Protein AF-A0A7S0IT07-F1 (afdb_monomer_lite)

Organism: NCBI:txid127549

Sequence (280 aa):
DTAYGSSVALMGNTLVVGSMYEASCLQGISSTAPASRGCDQAGAAYVYVCLSGGDWTLTQYIKAENADTHASFGNAIAASGDTHGGLVAISAINEASCYTSSVALSNNDCHEAGATYMYELASPPPSRPPQPPSPPPSPSPPQPGPPPPPYPPGGTVSPTVAQPGKRTDISLRLGAATRGAAWAVFLPLGEPGCLGSAAHVSLSGGRLQPMGPTHVSVSVTLVEALTYKVCVSRDLQRPMLDAQFALVPGALLVVAPALAPATPPASPASGRAADWWIYA

Radius of gyration: 28.41 Å; chains: 1; bounding box: 56×56×79 Å

Structure (mmCIF, N/CA/C/O backbone):
data_AF-A0A7S0IT07-F1
#
_entry.id   AF-A0A7S0IT07-F1
#
loop_
_atom_site.group_PDB
_atom_site.id
_atom_site.type_symbol
_atom_site.label_atom_id
_atom_site.label_alt_id
_atom_site.label_comp_id
_atom_site.label_asym_id
_atom_site.label_entity_id
_atom_site.label_seq_id
_atom_site.pdbx_PDB_ins_code
_atom_site.Cartn_x
_atom_site.Cartn_y
_atom_site.Cartn_z
_atom_site.occupancy
_atom_site.B_iso_or_equiv
_atom_site.auth_seq_id
_atom_site.auth_comp_id
_atom_site.auth_asym_id
_atom_site.auth_atom_id
_atom_site.pdbx_PDB_model_num
ATOM 1 N N . ASP A 1 1 ? 16.457 2.101 -30.417 1.00 72.62 1 ASP A N 1
ATOM 2 C CA . ASP A 1 1 ? 15.003 2.018 -30.195 1.00 72.62 1 ASP A CA 1
ATOM 3 C C . ASP A 1 1 ? 14.790 1.562 -28.755 1.00 72.62 1 ASP A C 1
ATOM 5 O O . ASP A 1 1 ? 15.579 0.738 -28.307 1.00 72.62 1 ASP A O 1
ATOM 9 N N . THR A 1 2 ? 13.843 2.135 -28.008 1.00 82.88 2 THR A N 1
ATOM 10 C CA . THR A 1 2 ? 13.609 1.806 -26.583 1.00 82.88 2 THR A CA 1
ATOM 11 C C . THR A 1 2 ? 12.558 0.711 -26.385 1.00 82.88 2 THR A C 1
ATOM 13 O O . THR A 1 2 ? 12.290 0.326 -25.243 1.00 82.88 2 THR A O 1
ATOM 16 N N . ALA A 1 3 ? 11.966 0.215 -27.481 1.00 89.88 3 ALA A N 1
ATOM 17 C CA . ALA A 1 3 ? 10.852 -0.734 -27.461 1.00 89.88 3 ALA A CA 1
ATOM 18 C C . ALA A 1 3 ? 9.658 -0.225 -26.634 1.00 89.88 3 ALA A C 1
ATOM 20 O O . ALA A 1 3 ? 9.011 -0.983 -25.917 1.00 89.88 3 ALA A O 1
ATOM 21 N N . TYR A 1 4 ? 9.380 1.077 -26.708 1.00 92.25 4 TYR A N 1
ATOM 22 C CA . TYR A 1 4 ? 8.202 1.661 -26.077 1.00 92.25 4 TYR A CA 1
ATOM 23 C C . TYR A 1 4 ? 6.926 1.041 -26.665 1.00 92.25 4 TYR A C 1
ATOM 25 O O . TYR A 1 4 ? 6.771 0.980 -27.885 1.00 92.25 4 TYR A O 1
ATOM 33 N N . GLY A 1 5 ? 6.016 0.585 -25.806 1.00 93.06 5 GLY A N 1
ATOM 34 C CA . GLY A 1 5 ? 4.835 -0.172 -26.225 1.00 93.06 5 GLY A CA 1
ATOM 35 C C . GLY A 1 5 ? 5.065 -1.678 -26.326 1.00 93.06 5 GLY A C 1
ATOM 36 O O . GLY A 1 5 ? 4.188 -2.378 -26.824 1.00 93.06 5 GLY A O 1
ATOM 37 N N . SER A 1 6 ? 6.204 -2.196 -25.843 1.00 92.69 6 SER A N 1
ATOM 38 C CA . SER A 1 6 ? 6.474 -3.642 -25.792 1.00 92.69 6 SER A CA 1
ATOM 39 C C . SER A 1 6 ? 5.453 -4.407 -24.949 1.00 92.69 6 SER A C 1
ATOM 41 O O . SER A 1 6 ? 5.194 -5.581 -25.198 1.00 92.69 6 SER A O 1
ATOM 43 N N . SER A 1 7 ? 4.868 -3.737 -23.959 1.00 96.19 7 SER A N 1
ATOM 44 C CA . SER A 1 7 ? 3.789 -4.245 -23.122 1.00 96.19 7 SER A CA 1
ATOM 45 C C . SER A 1 7 ? 2.826 -3.111 -22.778 1.00 96.19 7 SER A C 1
ATOM 47 O O . SER A 1 7 ? 3.222 -1.945 -22.689 1.00 96.19 7 SER A O 1
ATOM 49 N N . VAL A 1 8 ? 1.547 -3.445 -22.614 1.00 96.44 8 VAL A N 1
ATOM 50 C CA . VAL A 1 8 ? 0.499 -2.488 -22.250 1.00 96.44 8 VAL A CA 1
ATOM 51 C C . VAL A 1 8 ? -0.485 -3.124 -21.277 1.00 96.44 8 VAL A C 1
ATOM 53 O O . VAL A 1 8 ? -0.851 -4.288 -21.432 1.00 96.44 8 VAL A O 1
ATOM 56 N N . ALA A 1 9 ? -0.946 -2.347 -20.302 1.00 95.06 9 ALA A N 1
ATOM 57 C CA . ALA A 1 9 ? -2.048 -2.720 -19.425 1.00 95.06 9 ALA A CA 1
ATOM 58 C C . ALA A 1 9 ? -2.976 -1.524 -19.207 1.00 95.06 9 ALA A C 1
ATOM 60 O O . ALA A 1 9 ? -2.519 -0.391 -19.055 1.00 95.06 9 ALA A O 1
ATOM 61 N N . LEU A 1 10 ? -4.282 -1.782 -19.188 1.00 91.81 10 LEU A N 1
ATOM 62 C CA . LEU A 1 10 ? -5.314 -0.769 -18.996 1.00 91.81 10 LEU A CA 1
ATOM 63 C C . LEU A 1 10 ? -6.127 -1.104 -17.746 1.00 91.81 10 LEU A C 1
ATOM 65 O O . LEU A 1 10 ? -6.591 -2.232 -17.591 1.00 91.81 10 LEU A O 1
ATOM 69 N N . MET A 1 11 ? -6.327 -0.111 -16.886 1.00 88.38 11 MET A N 1
ATOM 70 C CA . MET A 1 11 ? -7.123 -0.223 -15.669 1.00 88.38 11 MET A CA 1
ATOM 71 C C . MET A 1 11 ? -7.918 1.065 -15.460 1.00 88.38 11 MET A C 1
ATOM 73 O O . MET A 1 11 ? -7.348 2.128 -15.214 1.00 88.38 11 MET A O 1
ATOM 77 N N . GLY A 1 12 ? -9.244 0.989 -15.597 1.00 87.44 12 GLY A N 1
ATOM 78 C CA . GLY A 1 12 ? -10.104 2.173 -15.574 1.00 87.44 12 GLY A CA 1
ATOM 79 C C . GLY A 1 12 ? -9.693 3.187 -16.649 1.00 87.44 12 GLY A C 1
ATOM 80 O O . GLY A 1 12 ? -9.722 2.887 -17.840 1.00 87.44 12 GLY A O 1
ATOM 81 N N . ASN A 1 13 ? -9.293 4.384 -16.220 1.00 88.94 13 ASN A N 1
ATOM 82 C CA . ASN A 1 13 ? -8.764 5.454 -17.071 1.00 88.94 13 ASN A CA 1
ATOM 83 C C . ASN A 1 13 ? -7.228 5.547 -17.045 1.00 88.94 13 ASN A C 1
ATOM 85 O O . ASN A 1 13 ? -6.681 6.562 -17.468 1.00 88.94 13 ASN A O 1
ATOM 89 N N . THR A 1 14 ? -6.534 4.528 -16.538 1.00 90.56 14 THR A N 1
ATOM 90 C CA . THR A 1 14 ? -5.073 4.488 -16.434 1.00 90.56 14 THR A CA 1
ATOM 91 C C . THR A 1 14 ? -4.495 3.479 -17.421 1.00 90.56 14 THR A C 1
ATOM 93 O O . THR A 1 14 ? -4.881 2.312 -17.419 1.00 90.56 14 THR A O 1
ATOM 96 N N . LEU A 1 15 ? -3.557 3.922 -18.254 1.00 92.44 15 LEU A N 1
ATOM 97 C CA . LEU A 1 15 ? -2.804 3.112 -19.208 1.00 92.44 15 LEU A CA 1
ATOM 98 C C . LEU A 1 15 ? -1.350 3.045 -18.750 1.00 92.44 15 LEU A C 1
ATOM 100 O O . LEU A 1 15 ? -0.710 4.078 -18.580 1.00 92.44 15 LEU A O 1
ATOM 104 N N . VAL A 1 16 ? -0.817 1.839 -18.601 1.00 94.94 16 VAL A N 1
ATOM 105 C CA . VAL A 1 16 ? 0.597 1.609 -18.299 1.00 94.94 16 VAL A CA 1
ATOM 106 C C . VAL A 1 16 ? 1.264 1.010 -19.531 1.00 94.94 16 VAL A C 1
ATOM 108 O O . VAL A 1 16 ? 0.773 0.027 -20.084 1.00 94.94 16 VAL A O 1
ATOM 111 N N . VAL A 1 17 ? 2.369 1.609 -19.966 1.00 96.88 17 VAL A N 1
ATOM 112 C CA . VAL A 1 17 ? 3.107 1.235 -21.176 1.00 96.88 17 VAL A CA 1
ATOM 113 C C . VAL A 1 17 ? 4.547 0.896 -20.816 1.00 96.88 17 VAL A C 1
ATOM 115 O O . VAL A 1 17 ? 5.248 1.722 -20.237 1.00 96.88 17 VAL A O 1
ATOM 118 N N . GLY A 1 18 ? 5.001 -0.304 -21.164 1.00 95.94 18 GLY A N 1
ATOM 119 C CA . GLY A 1 18 ? 6.375 -0.747 -20.945 1.00 95.94 18 GLY A CA 1
ATOM 120 C C . GLY A 1 18 ? 7.324 -0.301 -22.054 1.00 95.94 18 GLY A C 1
ATOM 121 O O . GLY A 1 18 ? 6.933 -0.152 -23.212 1.00 95.94 18 GLY A O 1
ATOM 122 N N . SER A 1 19 ? 8.588 -0.096 -21.692 1.00 95.31 19 SER A N 1
ATOM 123 C CA . SER A 1 19 ? 9.692 0.195 -22.609 1.00 95.31 19 SER A CA 1
ATOM 124 C C . SER A 1 19 ? 10.935 -0.551 -22.136 1.00 95.31 19 SER A C 1
ATOM 126 O O . SER A 1 19 ? 11.807 0.017 -21.482 1.00 95.31 19 SER A O 1
ATOM 128 N N . MET A 1 20 ? 11.018 -1.843 -22.448 1.00 92.94 20 MET A N 1
ATOM 129 C CA . MET A 1 20 ? 12.038 -2.728 -21.866 1.00 92.94 20 MET A CA 1
ATOM 130 C C . MET A 1 20 ? 13.489 -2.404 -22.267 1.00 92.94 20 MET A C 1
ATOM 132 O O . MET A 1 20 ? 14.412 -2.851 -21.599 1.00 92.94 20 MET A O 1
ATOM 136 N N . TYR A 1 21 ? 13.717 -1.596 -23.310 1.00 93.00 21 TYR A N 1
ATOM 137 C CA . TYR A 1 21 ? 15.059 -1.153 -23.720 1.00 93.00 21 TYR A CA 1
ATOM 138 C C . TYR A 1 21 ? 15.356 0.314 -23.382 1.00 93.00 21 TYR A C 1
ATOM 140 O O . TYR A 1 21 ? 16.256 0.924 -23.961 1.00 93.00 21 TYR A O 1
ATOM 148 N N . GLU A 1 22 ? 14.596 0.907 -22.463 1.00 92.94 22 GLU A N 1
ATOM 149 C CA . GLU A 1 22 ? 14.896 2.239 -21.937 1.00 92.94 22 GLU A CA 1
ATOM 150 C C . GLU A 1 22 ? 16.233 2.221 -21.160 1.00 92.94 22 GLU A C 1
ATOM 152 O O . GLU A 1 22 ? 16.525 1.265 -20.441 1.00 92.94 22 GLU A O 1
ATOM 157 N N . ALA A 1 23 ? 17.068 3.251 -21.346 1.00 91.19 23 ALA A N 1
ATOM 158 C CA . ALA A 1 23 ? 18.489 3.247 -20.978 1.00 91.19 23 ALA A CA 1
ATOM 159 C C . ALA A 1 23 ? 18.861 4.209 -19.830 1.00 91.19 23 ALA A C 1
ATOM 161 O O . ALA A 1 23 ? 20.047 4.423 -19.548 1.00 91.19 23 ALA A O 1
ATOM 162 N N . SER A 1 24 ? 17.878 4.848 -19.194 1.00 88.69 24 SER A N 1
ATOM 163 C CA . SER A 1 24 ? 18.119 5.723 -18.050 1.00 88.69 24 SER A CA 1
ATOM 164 C C . SER A 1 24 ? 18.537 4.936 -16.809 1.00 88.69 24 SER A C 1
ATOM 166 O O . SER A 1 24 ? 18.039 3.845 -16.548 1.00 88.69 24 SER A O 1
ATOM 168 N N . CYS A 1 25 ? 19.410 5.529 -16.000 1.00 83.94 25 CYS A N 1
ATOM 169 C CA . CYS A 1 25 ? 19.790 5.003 -14.687 1.00 83.94 25 CYS A CA 1
ATOM 170 C C . CYS A 1 25 ? 18.929 5.551 -13.540 1.00 83.94 25 CYS A C 1
ATOM 172 O O . CYS A 1 25 ? 19.297 5.393 -12.379 1.00 83.94 25 CYS A O 1
ATOM 174 N N . LEU A 1 26 ? 17.838 6.274 -13.830 1.00 84.62 26 LEU A N 1
ATOM 175 C CA . LEU A 1 26 ? 16.937 6.694 -12.760 1.00 84.62 26 LEU A CA 1
ATOM 176 C C . LEU A 1 26 ? 16.349 5.477 -12.042 1.00 84.62 26 LEU A C 1
ATOM 178 O O . LEU A 1 26 ? 16.109 4.440 -12.654 1.00 84.62 26 LEU A O 1
ATOM 182 N N . GLN A 1 27 ? 16.094 5.653 -10.752 1.00 85.75 27 GLN A N 1
ATOM 183 C CA . GLN A 1 27 ? 15.461 4.677 -9.875 1.00 85.75 27 GLN A CA 1
ATOM 184 C C . GLN A 1 27 ? 14.158 5.267 -9.329 1.00 85.75 27 GLN A C 1
ATOM 186 O O . GLN A 1 27 ? 14.056 6.482 -9.134 1.00 85.75 27 GLN A O 1
ATOM 191 N N . GLY A 1 28 ? 13.172 4.409 -9.073 1.00 84.12 28 GLY A N 1
ATOM 192 C CA . GLY A 1 28 ? 11.891 4.808 -8.491 1.00 84.12 28 GLY A CA 1
ATOM 193 C C . GLY A 1 28 ? 10.950 5.525 -9.466 1.00 84.12 28 GLY A C 1
ATOM 194 O O . GLY A 1 28 ? 10.954 5.274 -10.671 1.00 84.12 28 GLY A O 1
ATOM 195 N N . ILE A 1 29 ? 10.086 6.391 -8.933 1.00 88.12 29 ILE A N 1
ATOM 196 C CA . ILE A 1 29 ? 8.984 7.020 -9.677 1.00 88.12 29 ILE A CA 1
ATOM 197 C C . ILE A 1 29 ? 9.256 8.516 -9.865 1.00 88.12 29 ILE A C 1
ATOM 199 O O . ILE A 1 29 ? 9.573 9.225 -8.909 1.00 88.12 29 ILE A O 1
ATOM 203 N N . SER A 1 30 ? 9.071 9.023 -11.084 1.00 87.25 30 SER A N 1
ATOM 204 C CA . SER A 1 30 ? 9.127 10.454 -11.409 1.00 87.25 30 SER A CA 1
ATOM 205 C C . SER A 1 30 ? 7.915 10.891 -12.235 1.00 87.25 30 SER A C 1
ATOM 207 O O . SER A 1 30 ? 7.227 10.077 -12.838 1.00 87.25 30 SER A O 1
ATOM 209 N N . SER A 1 31 ? 7.636 12.195 -12.295 1.00 83.62 31 SER A N 1
ATOM 210 C CA . SER A 1 31 ? 6.564 12.759 -13.138 1.00 83.62 31 SER A CA 1
ATOM 211 C C . SER A 1 31 ? 7.013 13.083 -14.568 1.00 83.62 31 SER A C 1
ATOM 213 O O . SER A 1 31 ? 6.218 13.535 -15.389 1.00 83.62 31 SER A O 1
ATOM 215 N N . THR A 1 32 ? 8.292 12.873 -14.881 1.00 80.31 32 THR A N 1
ATOM 216 C CA . THR A 1 32 ? 8.878 13.137 -16.197 1.00 80.31 32 THR A CA 1
ATOM 217 C C . THR A 1 32 ? 9.880 12.053 -16.561 1.00 80.31 32 THR A C 1
ATOM 219 O O . THR A 1 32 ? 10.654 11.592 -15.719 1.00 80.31 32 THR A O 1
ATOM 222 N N . ALA A 1 33 ? 9.888 11.665 -17.835 1.00 75.00 33 ALA A N 1
ATOM 223 C CA . ALA A 1 33 ? 10.921 10.790 -18.365 1.00 75.00 33 ALA A CA 1
ATOM 224 C C . ALA A 1 33 ? 12.211 11.605 -18.601 1.00 75.00 33 ALA A C 1
ATOM 226 O O . ALA A 1 33 ? 12.171 12.623 -19.300 1.00 75.00 33 ALA A O 1
ATOM 227 N N . PRO A 1 34 ? 13.350 11.205 -18.018 1.00 76.56 34 PRO A N 1
ATOM 228 C CA . PRO A 1 34 ? 14.623 11.907 -18.163 1.00 76.56 34 PRO A CA 1
ATOM 229 C C . PRO A 1 34 ? 15.272 11.648 -19.530 1.00 76.56 34 PRO A C 1
ATOM 231 O O . PRO A 1 34 ? 14.971 10.675 -20.216 1.00 76.56 34 PRO A O 1
ATOM 234 N N . ALA A 1 35 ? 16.250 12.482 -19.889 1.00 70.50 35 ALA A N 1
ATOM 235 C CA . ALA A 1 35 ? 17.107 12.263 -21.059 1.00 70.50 35 ALA A CA 1
ATOM 236 C C . ALA A 1 35 ? 18.405 11.489 -20.741 1.00 70.50 35 ALA A C 1
ATOM 238 O O . ALA A 1 35 ? 19.224 11.279 -21.638 1.00 70.50 35 ALA A O 1
ATOM 239 N N . SER A 1 36 ? 18.636 11.115 -19.475 1.00 73.94 36 SER A N 1
ATOM 240 C CA . SER A 1 36 ? 19.868 10.439 -19.063 1.00 73.94 36 SER A CA 1
ATOM 241 C C . SER A 1 36 ? 19.971 9.055 -19.701 1.00 73.94 36 SER A C 1
ATOM 243 O O . SER A 1 36 ? 18.991 8.320 -19.777 1.00 73.94 36 SER A O 1
ATOM 245 N N . ARG A 1 37 ? 21.175 8.702 -20.156 1.00 77.06 37 ARG A N 1
ATOM 246 C CA . ARG A 1 37 ? 21.511 7.385 -20.703 1.00 77.06 37 ARG A CA 1
ATOM 247 C C . ARG A 1 37 ? 22.772 6.879 -20.022 1.00 77.06 37 ARG A C 1
ATOM 249 O O . ARG A 1 37 ? 23.695 7.663 -19.814 1.00 77.06 37 ARG A O 1
ATOM 256 N N . GLY A 1 38 ? 22.790 5.603 -19.666 1.00 82.00 38 GLY A N 1
ATOM 257 C CA . GLY A 1 38 ? 23.940 4.984 -19.001 1.00 82.00 38 GLY A CA 1
ATOM 258 C C . GLY A 1 38 ? 23.680 3.590 -18.440 1.00 82.00 38 GLY A C 1
ATOM 259 O O . GLY A 1 38 ? 24.630 2.924 -18.048 1.00 82.00 38 GLY A O 1
ATOM 260 N N . CYS A 1 39 ? 22.421 3.148 -18.421 1.00 85.12 39 CYS A N 1
ATOM 261 C CA . CYS A 1 39 ? 22.015 1.837 -17.943 1.00 85.12 39 CYS A CA 1
ATOM 262 C C . CYS A 1 39 ? 21.271 1.123 -19.070 1.00 85.12 39 CYS A C 1
ATOM 264 O O . CYS A 1 39 ? 20.042 1.082 -19.090 1.00 85.12 39 CYS A O 1
ATOM 266 N N . ASP A 1 40 ? 22.028 0.645 -20.060 1.00 87.44 40 ASP A N 1
ATOM 267 C CA . ASP A 1 40 ? 21.488 0.028 -21.273 1.00 87.44 40 ASP A CA 1
ATOM 268 C C . ASP A 1 40 ? 20.483 -1.067 -20.932 1.00 87.44 40 ASP A C 1
ATOM 270 O O . ASP A 1 40 ? 20.765 -1.936 -20.114 1.00 87.44 40 ASP A O 1
ATOM 274 N N . GLN A 1 41 ? 19.301 -1.003 -21.551 1.00 89.19 41 GLN A N 1
ATOM 275 C CA . GLN A 1 41 ? 18.223 -1.977 -21.367 1.00 89.19 41 GLN A CA 1
ATOM 276 C C . GLN A 1 41 ? 17.793 -2.197 -19.904 1.00 89.19 41 GLN A C 1
ATOM 278 O O . GLN A 1 41 ? 17.279 -3.261 -19.563 1.00 89.19 41 GLN A O 1
ATOM 283 N N . ALA A 1 42 ? 17.966 -1.200 -19.032 1.00 88.50 42 ALA A N 1
ATOM 284 C CA . ALA A 1 42 ? 17.393 -1.242 -17.687 1.00 88.50 42 ALA A CA 1
ATOM 285 C C . ALA A 1 42 ? 15.860 -1.302 -17.725 1.00 88.50 42 ALA A C 1
ATOM 287 O O . ALA A 1 42 ? 15.231 -1.929 -16.875 1.00 88.50 42 ALA A O 1
ATOM 288 N N . GLY A 1 43 ? 15.263 -0.695 -18.752 1.00 93.00 43 GLY A N 1
ATOM 289 C CA . GLY A 1 43 ? 13.827 -0.689 -18.976 1.00 93.00 43 GLY A CA 1
ATOM 290 C C . GLY A 1 43 ? 13.096 0.357 -18.134 1.00 93.00 43 GLY A C 1
ATOM 291 O O . GLY A 1 43 ? 13.674 0.974 -17.237 1.00 93.00 43 GLY A O 1
ATOM 292 N N . ALA A 1 44 ? 11.837 0.615 -18.473 1.00 94.38 44 ALA A N 1
ATOM 293 C CA . ALA A 1 44 ? 10.966 1.577 -17.799 1.00 94.38 44 ALA A CA 1
ATOM 294 C C . ALA A 1 44 ? 9.488 1.253 -18.059 1.00 94.38 44 ALA A C 1
ATOM 296 O O . ALA A 1 44 ? 9.153 0.526 -18.999 1.00 94.38 44 ALA A O 1
ATOM 297 N N . ALA A 1 45 ? 8.601 1.858 -17.272 1.00 94.88 45 ALA A N 1
ATOM 298 C CA . ALA A 1 45 ? 7.172 1.907 -17.555 1.00 94.88 45 ALA A CA 1
ATOM 299 C C . ALA A 1 45 ? 6.635 3.340 -17.463 1.00 94.88 45 ALA A C 1
ATOM 301 O O . ALA A 1 45 ? 7.142 4.170 -16.713 1.00 94.88 45 ALA A O 1
ATOM 302 N N . TYR A 1 46 ? 5.601 3.632 -18.239 1.00 93.81 46 TYR A N 1
ATOM 303 C CA . TYR A 1 46 ? 5.007 4.956 -18.379 1.00 93.81 46 TYR A CA 1
ATOM 304 C C . TYR A 1 46 ? 3.522 4.864 -18.066 1.00 93.81 46 TYR A C 1
ATOM 306 O O . TYR A 1 46 ? 2.821 4.045 -18.654 1.00 93.81 46 TYR A O 1
ATOM 314 N N . VAL A 1 47 ? 3.042 5.707 -17.162 1.00 92.44 47 VAL A N 1
ATOM 315 C CA . VAL A 1 47 ? 1.647 5.736 -16.724 1.00 92.44 47 VAL A CA 1
ATOM 316 C C . VAL A 1 47 ? 0.969 6.960 -17.309 1.00 92.44 47 VAL A C 1
ATOM 318 O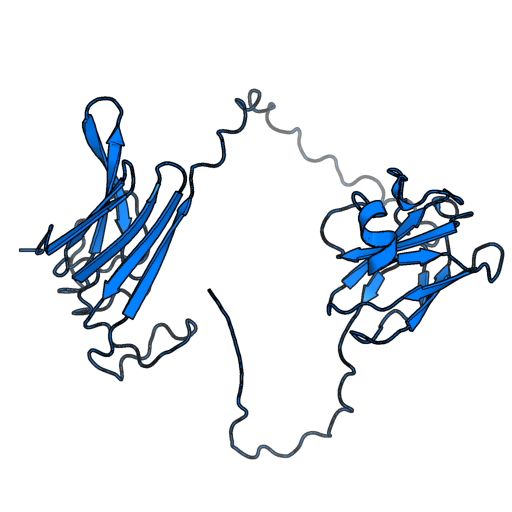 O . VAL A 1 47 ? 1.390 8.092 -17.071 1.00 92.44 47 VAL A O 1
ATOM 321 N N . TYR A 1 48 ? -0.106 6.728 -18.048 1.00 90.88 48 TYR A N 1
ATOM 322 C CA . TYR A 1 48 ? -0.960 7.756 -18.611 1.00 90.88 48 TYR A CA 1
ATOM 323 C C . TYR A 1 48 ? -2.338 7.695 -17.978 1.00 90.88 48 TYR A C 1
ATOM 325 O O . TYR A 1 48 ? -2.873 6.613 -17.751 1.00 90.88 48 TYR A O 1
ATOM 333 N N . VAL A 1 49 ? -2.940 8.859 -17.758 1.00 90.19 49 VAL A N 1
ATOM 334 C CA . VAL A 1 49 ? -4.331 8.971 -17.314 1.00 90.19 49 VAL A CA 1
ATOM 335 C C . VAL A 1 49 ? -5.153 9.650 -18.400 1.00 90.19 49 VAL A C 1
ATOM 337 O O . VAL A 1 49 ? -4.763 10.701 -18.916 1.00 90.19 49 VAL A O 1
ATOM 340 N N . CYS A 1 50 ? -6.285 9.038 -18.740 1.00 86.88 50 CYS A N 1
ATOM 341 C CA . CYS A 1 50 ? -7.276 9.594 -19.647 1.00 86.88 50 CYS A CA 1
ATOM 342 C C . CYS A 1 50 ? -8.171 10.583 -18.897 1.00 86.88 50 CYS A C 1
ATOM 344 O O . CYS A 1 50 ? -8.795 10.247 -17.882 1.00 86.88 50 CYS A O 1
ATOM 346 N N . LEU A 1 51 ? -8.223 11.810 -19.405 1.00 83.50 51 LEU A N 1
ATOM 347 C CA . LEU A 1 51 ? -9.093 12.872 -18.914 1.00 83.50 51 LEU A CA 1
ATOM 348 C C . LEU A 1 51 ? -10.464 12.800 -19.599 1.00 83.50 51 LEU A C 1
ATOM 350 O O . LEU A 1 51 ? -10.629 12.160 -20.634 1.00 83.50 51 LEU A O 1
ATOM 354 N N . SER A 1 52 ? -11.463 13.501 -19.058 1.00 76.94 52 SER A N 1
ATOM 355 C CA . SER A 1 52 ? -12.842 13.499 -19.580 1.00 76.94 52 SER A CA 1
ATOM 356 C C . SER A 1 52 ? -12.984 13.975 -21.037 1.00 76.94 52 SER A C 1
ATOM 358 O O . SER A 1 52 ? -14.019 13.729 -21.650 1.00 76.94 52 SER A O 1
ATOM 360 N N . GLY A 1 53 ? -11.957 14.621 -21.600 1.00 78.19 53 GLY A N 1
ATOM 361 C CA . GLY A 1 53 ? -11.873 15.005 -23.015 1.00 78.19 53 GLY A CA 1
ATOM 362 C C . GLY A 1 53 ? -11.296 13.934 -23.952 1.00 78.19 53 GLY A C 1
ATOM 363 O O . GLY A 1 53 ? -11.236 14.171 -25.153 1.00 78.19 53 GLY A O 1
ATOM 364 N N . GLY A 1 54 ? -10.874 12.774 -23.434 1.00 83.44 54 GLY A N 1
ATOM 365 C CA . GLY A 1 54 ? -10.213 11.711 -24.205 1.00 83.44 54 GLY A CA 1
ATOM 366 C C . GLY A 1 54 ? -8.690 11.861 -24.321 1.00 83.44 54 GLY A C 1
ATOM 367 O O . GLY A 1 54 ? -8.026 10.964 -24.840 1.00 83.44 54 GLY A O 1
ATOM 368 N N . ASP A 1 55 ? -8.130 12.958 -23.806 1.00 89.12 55 ASP A N 1
ATOM 369 C CA . ASP A 1 55 ? -6.691 13.209 -23.797 1.00 89.12 55 ASP A CA 1
ATOM 370 C C . ASP A 1 55 ? -5.970 12.320 -22.779 1.00 89.12 55 ASP A C 1
ATOM 372 O O . ASP A 1 55 ? -6.401 12.186 -21.630 1.00 89.12 55 ASP A O 1
ATOM 376 N N . TRP A 1 56 ? -4.832 11.758 -23.188 1.00 89.44 56 TRP A N 1
ATOM 377 C CA . TRP A 1 56 ? -3.953 10.962 -22.334 1.00 89.44 56 TRP A CA 1
ATOM 378 C C . TRP A 1 56 ? -2.752 11.790 -21.889 1.00 89.44 56 TRP A C 1
ATOM 380 O O . TRP A 1 56 ? -1.953 12.234 -22.712 1.00 89.44 56 TRP A O 1
ATOM 390 N N . THR A 1 57 ? -2.600 11.969 -20.579 1.00 88.81 57 THR A N 1
ATOM 391 C CA . THR A 1 57 ? -1.468 12.704 -19.996 1.00 88.81 57 THR A CA 1
ATOM 392 C C . THR A 1 57 ? -0.539 11.748 -19.266 1.00 88.81 57 THR A C 1
ATOM 394 O O . THR A 1 57 ? -1.015 10.966 -18.447 1.00 88.81 57 THR A O 1
ATOM 397 N N . LEU A 1 58 ? 0.771 11.828 -19.529 1.00 89.00 58 LEU A N 1
ATOM 398 C CA . LEU A 1 58 ? 1.782 11.125 -18.733 1.00 89.00 58 LEU A CA 1
ATOM 399 C C . LEU A 1 58 ? 1.746 11.675 -17.304 1.00 89.00 58 LEU A C 1
ATOM 401 O O . LEU A 1 58 ? 1.992 12.861 -17.093 1.00 89.00 58 LEU A O 1
ATOM 405 N N . THR A 1 59 ? 1.451 10.824 -16.333 1.00 88.62 59 THR A N 1
ATOM 406 C CA . THR A 1 59 ? 1.421 11.194 -14.914 1.00 88.62 59 THR A CA 1
ATOM 407 C C . THR A 1 59 ? 2.633 10.666 -14.169 1.00 88.62 59 THR A C 1
ATOM 409 O O . THR A 1 59 ? 3.115 11.331 -13.252 1.00 88.62 59 THR A O 1
ATOM 412 N N . GLN A 1 60 ? 3.134 9.491 -14.557 1.00 91.00 60 GLN A N 1
ATOM 413 C CA . GLN A 1 60 ? 4.278 8.861 -13.909 1.00 91.00 60 GLN A CA 1
ATOM 414 C C . GLN A 1 60 ? 5.172 8.139 -14.915 1.00 91.00 60 GLN A C 1
ATOM 416 O O . GLN A 1 60 ? 4.716 7.561 -15.900 1.00 91.00 60 GLN A O 1
ATOM 421 N N . TYR A 1 61 ? 6.460 8.149 -14.622 1.00 89.75 61 TYR A N 1
ATOM 422 C CA . TYR A 1 61 ? 7.509 7.349 -15.221 1.00 89.75 61 TYR A CA 1
ATOM 423 C C . TYR A 1 61 ? 8.104 6.493 -14.106 1.00 89.75 61 TYR A C 1
ATOM 425 O O . TYR A 1 61 ? 8.476 7.010 -13.053 1.00 89.75 61 TYR A O 1
ATOM 433 N N . ILE A 1 62 ? 8.137 5.185 -14.320 1.00 91.38 62 ILE A N 1
ATOM 434 C CA . ILE A 1 62 ? 8.467 4.194 -13.304 1.00 91.38 62 ILE A CA 1
ATOM 435 C C . ILE A 1 62 ? 9.725 3.445 -13.723 1.00 91.38 62 ILE A C 1
ATOM 437 O O . ILE A 1 62 ? 9.829 2.927 -14.841 1.00 91.38 62 ILE A O 1
ATOM 441 N N . LYS A 1 63 ? 10.649 3.357 -12.773 1.00 89.44 63 LYS A N 1
ATOM 442 C CA . LYS A 1 63 ? 11.866 2.561 -12.809 1.00 89.44 63 LYS A CA 1
ATOM 443 C C . LYS A 1 63 ? 11.892 1.586 -11.642 1.00 89.44 63 LYS A C 1
ATOM 445 O O . LYS A 1 63 ? 11.394 1.898 -10.559 1.00 89.44 63 LYS A O 1
ATOM 450 N N . ALA A 1 64 ? 12.537 0.442 -11.853 1.00 85.00 64 ALA A N 1
ATOM 451 C CA . ALA A 1 64 ? 12.934 -0.422 -10.751 1.00 85.00 64 ALA A CA 1
ATOM 452 C C . ALA A 1 64 ? 13.797 0.369 -9.748 1.00 85.00 64 ALA A C 1
ATOM 454 O O . ALA A 1 64 ? 14.601 1.219 -10.141 1.00 85.00 64 ALA A O 1
ATOM 455 N N . GLU A 1 65 ? 13.632 0.112 -8.451 1.00 81.75 65 GLU A N 1
ATOM 456 C CA . GLU A 1 65 ? 14.452 0.757 -7.413 1.00 81.75 65 GLU A CA 1
ATOM 457 C C . GLU A 1 65 ? 15.921 0.327 -7.496 1.00 81.75 65 GLU A C 1
ATOM 459 O O . GLU A 1 65 ? 16.818 1.108 -7.209 1.00 81.75 65 GLU A O 1
ATOM 464 N N . ASN A 1 66 ? 16.171 -0.884 -7.982 1.00 74.38 66 ASN A N 1
ATOM 465 C CA . ASN A 1 66 ? 17.476 -1.416 -8.351 1.00 74.38 66 ASN A CA 1
ATOM 466 C C . ASN A 1 66 ? 17.621 -1.480 -9.878 1.00 74.38 66 ASN A C 1
ATOM 468 O O . ASN A 1 66 ? 17.848 -2.539 -10.454 1.00 74.38 66 ASN A O 1
ATOM 472 N N . ALA A 1 67 ? 17.418 -0.345 -10.551 1.00 68.50 67 ALA A N 1
ATOM 473 C CA . ALA A 1 67 ? 17.568 -0.253 -12.000 1.00 68.50 67 ALA A CA 1
ATOM 474 C C . ALA A 1 67 ? 18.997 -0.618 -12.442 1.00 68.50 67 ALA A C 1
ATOM 476 O O . ALA A 1 67 ? 19.895 0.223 -12.417 1.00 68.50 67 ALA A O 1
ATOM 477 N N . ASP A 1 68 ? 19.169 -1.862 -12.884 1.00 77.69 68 ASP A N 1
ATOM 478 C CA . ASP A 1 68 ? 20.420 -2.398 -13.407 1.00 77.69 68 ASP A CA 1
ATOM 479 C C . ASP A 1 68 ? 20.404 -2.485 -14.930 1.00 77.69 68 ASP A C 1
ATOM 481 O O . ASP A 1 68 ? 19.361 -2.641 -15.570 1.00 77.69 68 ASP A O 1
ATOM 485 N N . THR A 1 69 ? 21.589 -2.412 -15.535 1.00 83.56 69 THR A N 1
ATOM 486 C CA . THR A 1 69 ? 21.749 -2.664 -16.970 1.00 83.56 69 THR A CA 1
ATOM 487 C C . THR A 1 69 ? 21.192 -4.038 -17.335 1.00 83.56 69 THR A C 1
ATOM 489 O O . THR A 1 69 ? 21.431 -5.010 -16.625 1.00 83.56 69 THR A O 1
ATOM 492 N N . HIS A 1 70 ? 20.525 -4.124 -18.479 1.00 85.81 70 HIS A N 1
ATOM 493 C CA . HIS A 1 70 ? 19.929 -5.326 -19.054 1.00 85.81 70 HIS A CA 1
ATOM 494 C C . HIS A 1 70 ? 18.741 -5.914 -18.291 1.00 85.81 70 HIS A C 1
ATOM 496 O O . HIS A 1 70 ? 18.140 -6.843 -18.821 1.00 85.81 70 HIS A O 1
ATOM 502 N N . ALA A 1 71 ? 18.311 -5.339 -17.159 1.00 83.69 71 ALA A N 1
ATOM 503 C CA . ALA A 1 71 ? 17.203 -5.852 -16.344 1.00 83.69 71 ALA A CA 1
ATOM 504 C C . ALA A 1 71 ? 15.860 -5.965 -17.095 1.00 83.69 71 ALA A C 1
ATOM 506 O O . ALA A 1 71 ? 15.018 -6.803 -16.764 1.00 83.69 71 ALA A O 1
ATOM 507 N N . SER A 1 72 ? 15.669 -5.175 -18.156 1.00 90.38 72 SER A N 1
ATOM 508 C CA . SER A 1 72 ? 14.491 -5.218 -19.028 1.00 90.38 72 SER A CA 1
ATOM 509 C C . SER A 1 72 ? 13.171 -4.961 -18.287 1.00 90.38 72 SER A C 1
ATOM 511 O O . SER A 1 72 ? 12.156 -5.603 -18.563 1.00 90.38 72 SER A O 1
ATOM 513 N N . PHE A 1 73 ? 13.168 -4.020 -17.337 1.00 92.38 73 PHE A N 1
ATOM 514 C CA . PHE A 1 73 ? 11.962 -3.609 -16.613 1.00 92.38 73 PHE A CA 1
ATOM 515 C C . PHE A 1 73 ? 10.877 -3.086 -17.570 1.00 92.38 73 PHE A C 1
ATOM 517 O O . PHE A 1 73 ? 11.157 -2.348 -18.516 1.00 92.38 73 PHE A O 1
ATOM 524 N N . GLY A 1 74 ? 9.620 -3.462 -17.336 1.00 92.88 74 GLY A N 1
ATOM 525 C CA . GLY A 1 74 ? 8.522 -3.183 -18.267 1.00 92.88 74 GLY A CA 1
ATOM 526 C C . GLY A 1 74 ? 8.382 -4.230 -19.376 1.00 92.88 74 GLY A C 1
ATOM 527 O O . GLY A 1 74 ? 7.678 -3.986 -20.358 1.00 92.88 74 GLY A O 1
ATOM 528 N N . ASN A 1 75 ? 9.029 -5.394 -19.243 1.00 93.56 75 ASN A N 1
ATOM 529 C CA . ASN A 1 75 ? 8.893 -6.496 -20.197 1.00 93.56 75 ASN A CA 1
ATOM 530 C C . ASN A 1 75 ? 7.451 -7.027 -20.255 1.00 93.56 75 ASN A C 1
ATOM 532 O O . ASN A 1 75 ? 6.892 -7.150 -21.342 1.00 93.56 75 ASN A O 1
ATOM 536 N N . ALA A 1 76 ? 6.828 -7.259 -19.099 1.00 93.69 76 ALA A N 1
ATOM 537 C CA . ALA A 1 76 ? 5.414 -7.587 -18.981 1.00 93.69 76 ALA A CA 1
ATOM 538 C C . ALA A 1 76 ? 4.752 -6.714 -17.913 1.00 93.69 76 ALA A C 1
ATOM 540 O O . ALA A 1 76 ? 5.376 -6.337 -16.918 1.00 93.69 76 ALA A O 1
ATOM 541 N N . ILE A 1 77 ? 3.479 -6.388 -18.137 1.00 94.38 77 ILE A N 1
ATOM 542 C CA . ILE A 1 77 ? 2.680 -5.568 -17.230 1.00 94.38 77 ILE A CA 1
ATOM 543 C C . ILE A 1 77 ? 1.316 -6.229 -17.061 1.00 94.38 77 ILE A C 1
ATOM 545 O O . ILE A 1 77 ? 0.672 -6.596 -18.043 1.00 94.38 77 ILE A O 1
ATOM 549 N N . ALA A 1 78 ? 0.870 -6.347 -15.816 1.00 93.81 78 ALA A N 1
ATOM 550 C CA . ALA A 1 78 ? -0.491 -6.724 -15.466 1.00 93.81 78 ALA A CA 1
ATOM 551 C C . ALA A 1 78 ? -1.083 -5.650 -14.554 1.00 93.81 78 ALA A C 1
ATOM 553 O O . ALA A 1 78 ? -0.399 -5.136 -13.674 1.00 93.81 78 ALA A O 1
ATOM 554 N N . ALA A 1 79 ? -2.353 -5.311 -14.754 1.00 91.00 79 ALA A N 1
ATOM 555 C CA . ALA A 1 79 ? -3.055 -4.343 -13.923 1.00 91.00 79 ALA A CA 1
ATOM 556 C C . ALA A 1 79 ? -4.421 -4.895 -13.512 1.00 91.00 79 ALA A C 1
ATOM 558 O O . ALA A 1 79 ? -5.083 -5.573 -14.299 1.00 91.00 79 ALA A O 1
ATOM 559 N N . SER A 1 80 ? -4.833 -4.607 -12.281 1.00 89.75 80 SER A N 1
ATOM 560 C CA . SER A 1 80 ? -6.124 -5.016 -11.731 1.00 89.75 80 SER A CA 1
ATOM 561 C C . SER A 1 80 ? -6.665 -3.946 -10.798 1.00 89.75 80 SER A C 1
ATOM 563 O O . SER A 1 80 ? -5.993 -3.549 -9.851 1.00 89.75 80 SER A O 1
ATOM 565 N N . GLY A 1 81 ? -7.907 -3.533 -11.024 1.00 85.00 81 GLY A N 1
ATOM 566 C CA . GLY A 1 81 ? -8.563 -2.483 -10.255 1.00 85.00 81 GLY A CA 1
ATOM 567 C C . GLY A 1 81 ? -9.520 -1.674 -11.117 1.00 85.00 81 GLY A C 1
ATOM 568 O O . GLY A 1 81 ? -9.882 -2.083 -12.224 1.00 85.00 81 GLY A O 1
ATOM 569 N N . ASP A 1 82 ? -9.930 -0.523 -10.603 1.00 80.12 82 ASP A N 1
ATOM 570 C CA . ASP A 1 82 ? -10.857 0.392 -11.257 1.00 80.12 82 ASP A CA 1
ATOM 571 C C . ASP A 1 82 ? -10.324 1.837 -11.239 1.00 80.12 82 ASP A C 1
ATOM 573 O O . ASP A 1 82 ? -9.135 2.089 -11.048 1.00 80.12 82 ASP A O 1
ATOM 577 N N . THR A 1 83 ? -11.200 2.813 -11.481 1.00 72.06 83 THR A N 1
ATOM 578 C CA . THR A 1 83 ? -10.849 4.241 -11.443 1.00 72.06 83 THR A CA 1
ATOM 579 C C . THR A 1 83 ? -10.586 4.785 -10.033 1.00 72.06 83 THR A C 1
ATOM 581 O O . THR A 1 83 ? -10.126 5.917 -9.906 1.00 72.06 83 THR A O 1
ATOM 584 N N . HIS A 1 84 ? -10.906 4.031 -8.978 1.00 69.62 84 HIS A N 1
ATOM 585 C CA . HIS A 1 84 ? -10.738 4.411 -7.570 1.00 69.62 84 HIS A CA 1
ATOM 586 C C . HIS A 1 84 ? -9.521 3.751 -6.920 1.00 69.62 84 HIS A C 1
ATOM 588 O O . HIS A 1 84 ? -9.174 4.093 -5.791 1.00 69.62 84 HIS A O 1
ATOM 594 N N . GLY A 1 85 ? -8.857 2.841 -7.619 1.00 78.88 85 GLY A N 1
ATOM 595 C CA . GLY A 1 85 ? -7.560 2.322 -7.232 1.00 78.88 85 GLY A CA 1
ATOM 596 C C . GLY A 1 85 ? -7.297 0.941 -7.803 1.00 78.88 85 GLY A C 1
ATOM 597 O O . GLY A 1 85 ? -8.183 0.287 -8.361 1.00 78.88 85 GLY A O 1
ATOM 598 N N . GLY A 1 86 ? -6.059 0.486 -7.665 1.00 84.00 86 GLY A N 1
ATOM 599 C CA . GLY A 1 86 ? -5.693 -0.846 -8.115 1.00 84.00 86 GLY A CA 1
ATOM 600 C C . GLY A 1 86 ? -4.220 -1.169 -7.978 1.00 84.00 86 GLY A C 1
ATOM 601 O O . GLY A 1 86 ? -3.423 -0.365 -7.503 1.00 84.00 86 GLY A O 1
ATOM 602 N N . LEU A 1 87 ? -3.878 -2.374 -8.411 1.00 88.75 87 LEU A N 1
ATOM 603 C CA . LEU A 1 87 ? -2.534 -2.922 -8.375 1.00 88.75 87 LEU A CA 1
ATOM 604 C C . LEU A 1 87 ? -1.995 -3.054 -9.794 1.00 88.75 87 LEU A C 1
ATOM 606 O O . LEU A 1 87 ? -2.679 -3.559 -10.688 1.00 88.75 87 LEU A O 1
ATOM 610 N N . VAL A 1 88 ? -0.748 -2.638 -9.983 1.00 89.94 88 VAL A N 1
ATOM 611 C CA . VAL A 1 88 ? 0.015 -2.835 -11.216 1.00 89.94 88 VAL A CA 1
ATOM 612 C C . VAL A 1 88 ? 1.244 -3.661 -10.883 1.00 89.94 88 VAL A C 1
ATOM 614 O O . VAL A 1 88 ? 2.045 -3.269 -10.042 1.00 89.94 88 VAL A O 1
ATOM 617 N N . ALA A 1 89 ? 1.402 -4.793 -11.555 1.00 91.75 89 ALA A N 1
ATOM 618 C CA . ALA A 1 89 ? 2.601 -5.612 -11.505 1.00 91.75 89 ALA A CA 1
ATOM 619 C C . ALA A 1 89 ? 3.426 -5.385 -12.777 1.00 91.75 89 ALA A C 1
ATOM 621 O O . ALA A 1 89 ? 2.888 -5.452 -13.885 1.00 91.75 89 ALA A O 1
ATOM 622 N N . ILE A 1 90 ? 4.723 -5.128 -12.621 1.00 92.31 90 ILE A N 1
ATOM 623 C CA . ILE A 1 90 ? 5.664 -4.877 -13.718 1.00 92.31 90 ILE A CA 1
ATOM 624 C C . ILE A 1 90 ? 6.853 -5.817 -13.560 1.00 92.31 90 ILE A C 1
ATOM 626 O O . ILE A 1 90 ? 7.456 -5.871 -12.489 1.00 92.31 90 ILE A O 1
ATOM 630 N N . SER A 1 91 ? 7.202 -6.555 -14.611 1.00 91.19 91 SER A N 1
ATOM 631 C CA . SER A 1 91 ? 8.334 -7.482 -14.575 1.00 91.19 91 SER A CA 1
ATOM 632 C C . SER A 1 91 ? 9.626 -6.874 -15.125 1.00 91.19 91 SER A C 1
ATOM 634 O O . SER A 1 91 ? 9.611 -6.008 -16.006 1.00 91.19 91 SER A O 1
ATOM 636 N N . AL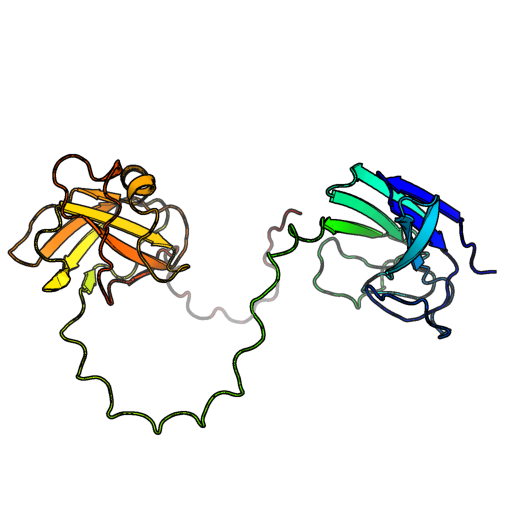A A 1 92 ? 10.746 -7.389 -14.626 1.00 89.81 92 ALA A N 1
ATOM 637 C CA . ALA A 1 92 ? 12.094 -7.217 -15.151 1.00 89.81 92 ALA A CA 1
ATOM 638 C C . ALA A 1 92 ? 12.703 -8.612 -15.327 1.00 89.81 92 ALA A C 1
ATOM 640 O O . ALA A 1 92 ? 13.189 -9.209 -14.372 1.00 89.81 92 ALA A O 1
ATOM 641 N N . ILE A 1 93 ? 12.587 -9.178 -16.531 1.00 84.50 93 ILE A N 1
ATOM 642 C CA . ILE A 1 93 ? 12.886 -10.600 -16.782 1.00 84.50 93 ILE A CA 1
ATOM 643 C C . ILE A 1 93 ? 14.368 -10.953 -16.611 1.00 84.50 93 ILE A C 1
ATOM 645 O O . ILE A 1 93 ? 14.692 -12.081 -16.271 1.00 84.50 93 ILE A O 1
ATOM 649 N N . ASN A 1 94 ? 15.249 -9.975 -16.791 1.00 80.25 94 ASN A N 1
ATOM 650 C CA . ASN A 1 94 ? 16.695 -10.158 -16.742 1.00 80.25 94 ASN A CA 1
ATOM 651 C C . ASN A 1 94 ? 17.306 -9.508 -15.496 1.00 80.25 94 ASN A C 1
ATOM 653 O O . ASN A 1 94 ? 18.509 -9.257 -15.443 1.00 80.25 94 ASN A O 1
ATOM 657 N N . GLU A 1 95 ? 16.471 -9.171 -14.513 1.00 75.00 95 GLU A N 1
ATOM 658 C CA . GLU A 1 95 ? 16.955 -8.665 -13.241 1.00 75.00 95 GLU A CA 1
ATOM 659 C C . GLU A 1 95 ? 17.826 -9.730 -12.572 1.00 75.00 95 GLU A C 1
ATOM 661 O O . GLU A 1 95 ? 17.490 -10.919 -12.547 1.00 75.00 95 GLU A O 1
ATOM 666 N N . ALA A 1 96 ? 19.006 -9.296 -12.138 1.00 65.81 96 ALA A N 1
ATOM 667 C CA . ALA A 1 96 ? 20.015 -10.165 -11.578 1.00 65.81 96 ALA A CA 1
ATOM 668 C C . ALA A 1 96 ? 20.062 -9.954 -10.070 1.00 65.81 96 ALA A C 1
ATOM 670 O O . ALA A 1 96 ? 20.969 -9.304 -9.571 1.00 65.81 96 ALA A O 1
ATOM 671 N N . SER A 1 97 ? 19.081 -10.469 -9.335 1.00 64.12 97 SER A N 1
ATOM 672 C CA . SER A 1 97 ? 19.176 -10.560 -7.882 1.00 64.12 97 SER A CA 1
ATOM 673 C C . SER A 1 97 ? 18.915 -11.987 -7.407 1.00 64.12 97 SER A C 1
ATOM 675 O O . SER A 1 97 ? 18.011 -12.686 -7.856 1.00 64.12 97 SER A O 1
ATOM 677 N N . CYS A 1 98 ? 19.742 -12.455 -6.472 1.00 56.88 98 CYS A N 1
ATOM 678 C CA . CYS A 1 98 ? 19.571 -13.768 -5.841 1.00 56.88 98 CYS A CA 1
ATOM 679 C C . CYS A 1 98 ? 18.581 -13.737 -4.656 1.00 56.88 98 CYS A C 1
ATOM 681 O O . CYS A 1 98 ? 18.633 -14.622 -3.796 1.00 56.88 98 CYS A O 1
ATOM 683 N N . TYR A 1 99 ? 17.743 -12.703 -4.524 1.00 55.31 99 TYR A N 1
ATOM 684 C CA . TYR A 1 99 ? 17.010 -12.438 -3.285 1.00 55.31 99 TYR A CA 1
ATOM 685 C C . TYR A 1 99 ? 15.518 -12.729 -3.385 1.00 55.31 99 TYR A C 1
ATOM 687 O O . TYR A 1 99 ? 14.831 -12.321 -4.310 1.00 55.31 99 TYR A O 1
ATOM 695 N N . THR A 1 100 ? 14.997 -13.362 -2.337 1.00 50.59 100 THR A N 1
ATOM 696 C CA . THR A 1 100 ? 13.559 -13.527 -2.089 1.00 50.59 100 THR A CA 1
ATOM 697 C C . THR A 1 100 ? 13.018 -12.502 -1.078 1.00 50.59 100 THR A C 1
ATOM 699 O O . THR A 1 100 ? 11.861 -12.595 -0.675 1.00 50.59 100 THR A O 1
ATOM 702 N N . SER A 1 101 ? 13.836 -11.525 -0.645 1.00 47.62 101 SER A N 1
ATOM 703 C CA . SER A 1 101 ? 13.456 -10.467 0.309 1.00 47.62 101 SER A CA 1
ATOM 704 C C . SER A 1 101 ? 14.282 -9.178 0.145 1.00 47.62 101 SER A C 1
ATOM 706 O O . SER A 1 101 ? 15.495 -9.232 -0.051 1.00 47.62 101 SER A O 1
ATOM 708 N N . SER A 1 102 ? 13.625 -8.030 0.313 1.00 47.62 102 SER A N 1
ATOM 709 C CA . SER A 1 102 ? 13.987 -6.652 -0.071 1.00 47.62 102 SER A CA 1
ATOM 710 C C . SER A 1 102 ? 15.157 -5.947 0.655 1.00 47.62 102 SER A C 1
ATOM 712 O O . SER A 1 102 ? 15.153 -4.722 0.742 1.00 47.62 102 SER A O 1
ATOM 714 N N . VAL A 1 103 ? 16.175 -6.643 1.182 1.00 48.31 103 VAL A N 1
ATOM 715 C CA . VAL A 1 103 ? 17.188 -5.991 2.063 1.00 48.31 103 VAL A CA 1
ATOM 716 C C . VAL A 1 103 ? 18.643 -6.057 1.577 1.00 48.31 103 VAL A C 1
ATOM 718 O O . VAL A 1 103 ? 19.565 -5.802 2.347 1.00 48.31 103 VAL A O 1
ATOM 721 N N . ALA A 1 104 ? 18.892 -6.329 0.296 1.00 46.16 104 ALA A N 1
ATOM 722 C CA . ALA A 1 104 ? 20.230 -6.154 -0.277 1.00 46.16 104 ALA A CA 1
ATOM 723 C C . ALA A 1 104 ? 20.163 -5.851 -1.781 1.00 46.16 104 ALA A C 1
ATOM 725 O O . ALA A 1 104 ? 20.253 -6.739 -2.617 1.00 46.16 104 ALA A O 1
ATOM 726 N N . LEU A 1 105 ? 20.034 -4.569 -2.125 1.00 52.22 105 LEU A N 1
ATOM 727 C CA . LEU A 1 105 ? 19.945 -4.057 -3.501 1.00 52.22 105 LEU A CA 1
ATOM 728 C C . LEU A 1 105 ? 21.292 -4.095 -4.266 1.00 52.22 105 LEU A C 1
ATOM 730 O O . LEU A 1 105 ? 21.534 -3.233 -5.104 1.00 52.22 105 LEU A O 1
ATOM 734 N N . SER A 1 106 ? 22.221 -4.999 -3.928 1.00 54.31 106 SER A N 1
ATOM 735 C CA . SER A 1 106 ? 23.609 -4.921 -4.420 1.00 54.31 106 SER A CA 1
ATOM 736 C C . SER A 1 106 ? 24.314 -6.256 -4.689 1.00 54.31 106 SER A C 1
ATOM 738 O O . SER A 1 106 ? 25.539 -6.253 -4.817 1.00 54.31 106 SER A O 1
ATOM 740 N N . ASN A 1 107 ? 23.610 -7.394 -4.705 1.00 52.41 107 ASN A N 1
ATOM 741 C CA . ASN A 1 107 ? 24.217 -8.678 -5.078 1.00 52.41 107 ASN A CA 1
ATOM 742 C C . ASN A 1 107 ? 23.632 -9.181 -6.398 1.00 52.41 107 ASN A C 1
ATOM 744 O O . ASN A 1 107 ? 22.481 -9.620 -6.439 1.00 52.41 107 ASN A O 1
ATOM 748 N N . ASN A 1 108 ? 24.485 -9.168 -7.423 1.00 56.97 108 ASN A N 1
ATOM 749 C CA . ASN A 1 108 ? 24.137 -9.469 -8.805 1.00 56.97 108 ASN A CA 1
ATOM 750 C C . ASN A 1 108 ? 24.684 -10.830 -9.272 1.00 56.97 108 ASN A C 1
ATOM 752 O O . ASN A 1 108 ? 24.872 -11.053 -10.467 1.00 56.97 108 ASN A O 1
ATOM 756 N N . ASP A 1 109 ? 24.945 -11.749 -8.336 1.00 62.28 109 ASP A N 1
ATOM 757 C CA . ASP A 1 109 ? 25.584 -13.045 -8.610 1.00 62.28 109 ASP A CA 1
ATOM 758 C C . ASP A 1 109 ? 24.660 -14.067 -9.323 1.00 62.28 109 ASP A C 1
ATOM 760 O O . ASP A 1 109 ? 25.132 -15.113 -9.773 1.00 62.28 109 ASP A O 1
ATOM 764 N N . CYS A 1 110 ? 23.356 -13.783 -9.458 1.00 61.50 110 CYS A N 1
ATOM 765 C CA . CYS A 1 110 ? 22.384 -14.614 -10.183 1.00 61.50 110 CYS A CA 1
ATOM 766 C C . CYS A 1 110 ? 21.923 -13.887 -11.442 1.00 61.50 110 CYS A C 1
ATOM 768 O O . CYS A 1 110 ? 20.966 -13.123 -11.400 1.00 61.50 110 CYS A O 1
ATOM 770 N N . HIS A 1 111 ? 22.598 -14.121 -12.564 1.00 59.44 111 HIS A N 1
ATOM 771 C CA . HIS A 1 111 ? 22.187 -13.560 -13.847 1.00 59.44 111 HIS A CA 1
ATOM 772 C C . HIS A 1 111 ? 20.768 -14.025 -14.220 1.00 59.44 111 HIS A C 1
ATOM 774 O O . HIS A 1 111 ? 20.490 -15.222 -14.185 1.00 59.44 111 HIS A O 1
ATOM 780 N N . GLU A 1 112 ? 19.902 -13.077 -14.597 1.00 63.84 112 GLU A N 1
ATOM 781 C CA . GLU A 1 112 ? 18.589 -13.334 -15.214 1.00 63.84 112 GLU A CA 1
ATOM 782 C C . GLU A 1 112 ? 17.589 -14.132 -14.348 1.00 63.84 112 GLU A C 1
ATOM 784 O O . GLU A 1 112 ? 16.739 -14.852 -14.870 1.00 63.84 112 GLU A O 1
ATOM 789 N N . ALA A 1 113 ? 17.661 -14.017 -13.016 1.00 71.19 113 ALA A N 1
ATOM 790 C CA . ALA A 1 113 ? 16.674 -14.634 -12.119 1.00 71.19 113 ALA A CA 1
ATOM 791 C C . ALA A 1 113 ? 15.264 -14.042 -12.310 1.00 71.19 113 ALA A C 1
ATOM 793 O O . ALA A 1 113 ? 14.259 -14.744 -12.157 1.00 71.19 113 ALA A O 1
ATOM 794 N N . GLY A 1 114 ? 15.215 -12.765 -12.691 1.00 78.12 114 GLY A N 1
ATOM 795 C CA . GLY A 1 114 ? 14.004 -12.015 -12.957 1.00 78.12 114 GLY A CA 1
ATOM 796 C C . GLY A 1 114 ? 13.301 -11.544 -11.684 1.00 78.12 114 GLY A C 1
ATOM 797 O O . GLY A 1 114 ? 13.280 -12.219 -10.658 1.00 78.12 114 GLY A O 1
ATOM 798 N N . ALA A 1 115 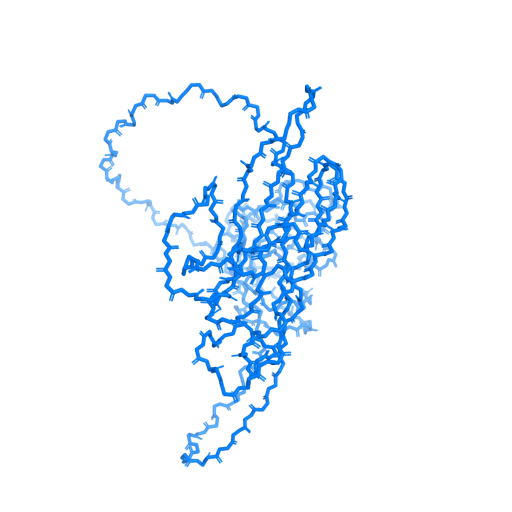? 12.653 -10.385 -11.774 1.00 83.50 115 ALA A N 1
ATOM 799 C CA . ALA A 1 115 ? 11.898 -9.787 -10.679 1.00 83.50 115 ALA A CA 1
ATOM 800 C C . ALA A 1 115 ? 10.525 -9.289 -11.145 1.00 83.50 115 ALA A C 1
ATOM 802 O O . ALA A 1 115 ? 10.305 -8.990 -12.322 1.00 83.50 115 ALA A O 1
ATOM 803 N N . THR A 1 116 ? 9.577 -9.193 -10.210 1.00 86.81 116 THR A N 1
ATOM 804 C CA . THR A 1 116 ? 8.282 -8.530 -10.415 1.00 86.81 116 THR A CA 1
ATOM 805 C C . THR A 1 116 ? 8.054 -7.516 -9.307 1.00 86.81 116 THR A C 1
ATOM 807 O O . THR A 1 116 ? 8.170 -7.839 -8.129 1.00 86.81 116 THR A O 1
ATOM 810 N N . TYR A 1 117 ? 7.699 -6.301 -9.702 1.00 86.44 117 TYR A N 1
ATOM 811 C CA . TYR A 1 117 ? 7.480 -5.160 -8.825 1.00 86.44 117 TYR A CA 1
ATOM 812 C C . TYR A 1 117 ? 5.991 -4.846 -8.808 1.00 86.44 117 TYR A C 1
ATOM 814 O O . TYR A 1 117 ? 5.373 -4.749 -9.871 1.00 86.44 117 TYR A O 1
ATOM 822 N N . MET A 1 118 ? 5.412 -4.694 -7.617 1.00 87.12 118 MET A N 1
ATOM 823 C CA . MET A 1 118 ? 4.017 -4.287 -7.464 1.00 87.12 118 MET A CA 1
ATOM 824 C C . MET A 1 118 ? 3.917 -2.820 -7.062 1.00 87.12 118 MET A C 1
ATOM 826 O O . MET A 1 118 ? 4.647 -2.354 -6.194 1.00 87.12 118 MET A O 1
ATOM 830 N N . TYR A 1 119 ? 2.965 -2.121 -7.669 1.00 86.94 119 TYR A N 1
ATOM 831 C CA . TYR A 1 119 ? 2.657 -0.724 -7.407 1.00 86.94 119 TYR A CA 1
ATOM 832 C C . TYR A 1 119 ? 1.174 -0.581 -7.098 1.00 86.94 119 TYR A C 1
ATOM 834 O O . TYR A 1 119 ? 0.326 -1.117 -7.816 1.00 86.94 119 TYR A O 1
ATOM 842 N N . GLU A 1 120 ? 0.864 0.174 -6.051 1.00 86.56 120 GLU A N 1
ATOM 843 C CA . GLU A 1 120 ? -0.504 0.551 -5.724 1.00 86.56 120 GLU A CA 1
ATOM 844 C C . GLU A 1 120 ? -0.826 1.913 -6.348 1.00 86.56 120 GLU A C 1
ATOM 846 O O . GLU A 1 120 ? -0.189 2.930 -6.065 1.00 86.56 120 GLU A O 1
ATOM 851 N N . LEU A 1 121 ? -1.838 1.937 -7.210 1.00 78.56 121 LEU A N 1
ATOM 852 C CA . LEU A 1 121 ? -2.483 3.162 -7.659 1.00 78.56 121 LEU A CA 1
ATOM 853 C C . LEU A 1 121 ? -3.506 3.543 -6.595 1.00 78.56 121 LEU A C 1
ATOM 855 O O . LEU A 1 121 ? -4.651 3.095 -6.630 1.00 78.56 121 LEU A O 1
ATOM 859 N N . ALA A 1 122 ? -3.085 4.356 -5.630 1.00 63.16 122 ALA A N 1
ATOM 860 C CA . ALA A 1 122 ? -4.010 4.960 -4.686 1.00 63.16 122 ALA A CA 1
ATOM 861 C C . ALA A 1 122 ? -4.894 5.976 -5.424 1.00 63.16 122 ALA A C 1
ATOM 863 O O . ALA A 1 122 ? -4.392 6.823 -6.174 1.00 63.16 122 ALA A O 1
ATOM 864 N N . SER A 1 123 ? -6.208 5.946 -5.182 1.00 54.31 123 SER A N 1
ATOM 865 C CA . SER A 1 123 ? -7.021 7.135 -5.436 1.00 54.31 123 SER A CA 1
ATOM 866 C C . SER A 1 123 ? -6.389 8.304 -4.676 1.00 54.31 123 SER A C 1
ATOM 868 O O . SER A 1 123 ? -5.945 8.114 -3.537 1.00 54.31 123 SER A O 1
ATOM 870 N N . PRO A 1 124 ? -6.331 9.524 -5.249 1.00 48.03 124 PRO A N 1
ATOM 871 C CA . PRO A 1 124 ? -6.042 10.678 -4.419 1.00 48.03 124 PRO A CA 1
ATOM 872 C C . PRO A 1 124 ? -7.042 10.622 -3.256 1.00 48.03 124 PRO A C 1
ATOM 874 O O . PRO A 1 124 ? -8.239 10.446 -3.519 1.00 48.03 124 PRO A O 1
ATOM 877 N N . PRO A 1 125 ? -6.589 10.699 -1.988 1.00 40.31 125 PRO A N 1
ATOM 878 C CA . PRO A 1 125 ? -7.512 10.717 -0.863 1.00 40.31 125 PRO A CA 1
ATOM 879 C C . PRO A 1 125 ? -8.567 11.781 -1.174 1.00 40.31 125 PRO A C 1
ATOM 881 O O . PRO A 1 125 ? -8.175 12.835 -1.695 1.00 40.31 125 PRO A O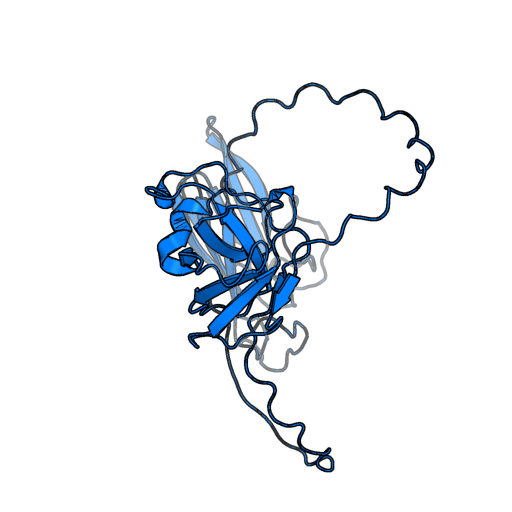 1
ATOM 884 N N . PRO A 1 126 ? -9.873 11.512 -0.949 1.00 38.44 126 PRO A N 1
ATOM 885 C CA . PRO A 1 126 ? -10.944 12.422 -1.341 1.00 38.44 126 PRO A CA 1
ATOM 886 C C . PRO A 1 126 ? -10.523 13.824 -0.941 1.00 38.44 126 PRO A C 1
ATOM 888 O O . PRO A 1 126 ? -10.201 14.043 0.231 1.00 38.44 126 PRO A O 1
ATOM 891 N N . SER A 1 127 ? -10.390 14.703 -1.943 1.00 39.19 127 SER A N 1
ATOM 892 C CA . SER A 1 127 ? -9.749 16.006 -1.794 1.00 39.19 127 SER A CA 1
ATOM 893 C C . SER A 1 127 ? -10.256 16.632 -0.510 1.00 39.19 127 SER A C 1
ATOM 895 O O . SER A 1 127 ? -11.459 16.889 -0.384 1.00 39.19 127 SER A O 1
ATOM 897 N N . ARG A 1 128 ? -9.357 16.800 0.465 1.00 45.81 128 ARG A N 1
ATOM 898 C CA . ARG A 1 128 ? -9.682 17.462 1.723 1.00 45.81 128 ARG A CA 1
ATOM 899 C C . ARG A 1 128 ? -10.444 18.745 1.359 1.00 45.81 128 ARG A C 1
ATOM 901 O O . ARG A 1 128 ? -9.972 19.448 0.460 1.00 45.81 128 ARG A O 1
ATOM 908 N N . PRO A 1 129 ? -11.601 19.041 1.987 1.00 48.16 129 PRO A N 1
ATOM 909 C CA . PRO A 1 129 ? -12.331 20.278 1.727 1.00 48.16 129 PRO A CA 1
ATOM 910 C C . PRO A 1 129 ? -11.351 21.459 1.701 1.00 48.16 129 PRO A C 1
ATOM 912 O O . PRO A 1 129 ? -10.393 21.414 2.485 1.00 48.16 129 PRO A O 1
ATOM 915 N N . PRO A 1 130 ? -11.547 22.465 0.819 1.00 45.47 130 PRO A N 1
ATOM 916 C CA . PRO A 1 130 ? -10.575 23.528 0.594 1.00 45.47 130 PRO A CA 1
ATOM 917 C C . PRO A 1 130 ? -10.046 24.027 1.932 1.00 45.47 130 PRO A C 1
ATOM 919 O O . PRO A 1 130 ? -10.832 24.433 2.794 1.00 45.47 130 PRO A O 1
ATOM 922 N N . GLN A 1 131 ? -8.732 23.907 2.146 1.00 51.16 131 GLN A N 1
ATOM 923 C CA . GLN A 1 131 ? -8.151 24.369 3.397 1.00 51.16 131 GLN A CA 1
ATOM 924 C C . GLN A 1 131 ? -8.491 25.857 3.548 1.00 51.16 131 GLN A C 1
ATOM 926 O O . GLN A 1 131 ? -8.315 26.611 2.585 1.00 51.16 131 GLN A O 1
ATOM 931 N N . PRO A 1 132 ? -8.973 26.294 4.727 1.00 54.38 132 PRO A N 1
ATOM 932 C CA . PRO A 1 132 ? -9.086 27.713 5.029 1.00 54.38 132 PRO A CA 1
ATOM 933 C C . PRO A 1 132 ? -7.758 28.410 4.701 1.00 54.38 132 PRO A C 1
ATOM 935 O O . PRO A 1 132 ? -6.708 27.771 4.848 1.00 54.38 132 PRO A O 1
ATOM 938 N N . PRO A 1 133 ? -7.780 29.681 4.256 1.00 51.84 133 PRO A N 1
ATOM 939 C CA . PRO A 1 133 ? -6.562 30.403 3.914 1.00 51.84 133 PRO A CA 1
ATOM 940 C C . PRO A 1 133 ? -5.543 30.278 5.045 1.00 51.84 133 PRO A C 1
ATOM 942 O O . PRO A 1 133 ? -5.905 30.332 6.224 1.00 51.84 133 PRO A O 1
ATOM 945 N N . SER A 1 134 ? -4.281 30.067 4.666 1.00 54.16 134 SER A N 1
ATOM 946 C CA . SER A 1 134 ? -3.181 29.873 5.602 1.00 54.16 134 SER A CA 1
ATOM 947 C C . SER A 1 134 ? -3.211 30.966 6.674 1.00 54.16 134 SER A C 1
ATOM 949 O O . SER A 1 134 ? -3.311 32.146 6.319 1.00 54.16 134 SER A O 1
ATOM 951 N N . PRO A 1 135 ? -3.137 30.616 7.971 1.00 60.66 135 PRO A N 1
ATOM 952 C CA . PRO A 1 135 ? -3.040 31.628 9.007 1.00 60.66 135 PRO A CA 1
ATOM 953 C C . PRO A 1 135 ? -1.786 32.486 8.761 1.00 60.66 135 PRO A C 1
ATOM 955 O O . PRO A 1 135 ? -0.798 31.979 8.214 1.00 60.66 135 PRO A O 1
ATOM 958 N N . PRO A 1 136 ? -1.813 33.781 9.129 1.00 64.31 136 PRO A N 1
ATOM 959 C CA . PRO A 1 136 ? -0.636 34.638 9.037 1.00 64.31 136 PRO A CA 1
ATOM 960 C C . PRO A 1 136 ? 0.555 33.991 9.764 1.00 64.31 136 PRO A C 1
ATOM 962 O O . PRO A 1 136 ? 0.337 33.184 10.675 1.00 64.31 136 PRO A O 1
ATOM 965 N N . PRO A 1 137 ? 1.803 34.316 9.370 1.00 59.72 137 PRO A N 1
ATOM 966 C CA . PRO A 1 137 ? 2.991 33.715 9.965 1.00 59.72 137 PRO A CA 1
ATOM 967 C C . PRO A 1 137 ? 2.915 33.794 11.489 1.00 59.72 137 PRO A C 1
ATOM 969 O O . PRO A 1 137 ? 2.614 34.852 12.049 1.00 59.72 137 PRO A O 1
ATOM 972 N N . SER A 1 138 ? 3.147 32.651 12.138 1.00 59.50 138 SER A N 1
ATOM 973 C CA . SER A 1 138 ? 3.086 32.530 13.590 1.00 59.50 138 SER A CA 1
ATOM 974 C C . SER A 1 138 ? 3.952 33.612 14.242 1.00 59.50 138 SER A C 1
ATOM 976 O O . SER A 1 138 ? 5.106 33.778 13.833 1.00 59.50 138 SER A O 1
ATOM 978 N N . PRO A 1 139 ? 3.447 34.338 15.259 1.00 63.09 139 PRO A N 1
ATOM 979 C CA . PRO A 1 139 ? 4.312 35.171 16.077 1.00 63.09 139 PRO A CA 1
ATOM 980 C C . PRO A 1 139 ? 5.430 34.301 16.658 1.00 63.09 139 PRO A C 1
ATOM 982 O O . PRO A 1 139 ? 5.226 33.108 16.906 1.00 63.09 139 PRO A O 1
ATOM 985 N N . SER A 1 140 ? 6.610 34.901 16.838 1.00 58.84 140 SER A N 1
ATOM 986 C CA . SER A 1 140 ? 7.787 34.257 17.426 1.00 58.84 140 SER A CA 1
ATOM 987 C C . SER A 1 140 ? 7.389 33.365 18.605 1.00 58.84 140 SER A C 1
ATOM 989 O O . SER A 1 140 ? 6.537 33.785 19.397 1.00 58.84 140 SER A O 1
ATOM 991 N N . PRO A 1 141 ? 7.970 32.154 18.735 1.00 56.78 141 PRO A N 1
ATOM 992 C CA . PRO A 1 141 ? 7.600 31.234 19.799 1.00 56.78 141 PRO A CA 1
ATOM 993 C C . PRO A 1 141 ? 7.653 31.979 21.138 1.00 56.78 141 PRO A C 1
ATOM 995 O O . PRO A 1 141 ? 8.659 32.648 21.409 1.00 56.78 141 PRO A O 1
ATOM 998 N N . PRO A 1 142 ? 6.587 31.920 21.959 1.00 59.41 142 PRO A N 1
ATOM 999 C CA . PRO A 1 142 ? 6.639 32.470 23.301 1.00 59.41 142 PRO A CA 1
ATOM 1000 C C . PRO A 1 142 ? 7.869 31.899 23.997 1.00 59.41 142 PRO A C 1
ATOM 1002 O O . PRO A 1 142 ? 8.158 30.706 23.852 1.00 59.41 142 PRO A O 1
ATOM 100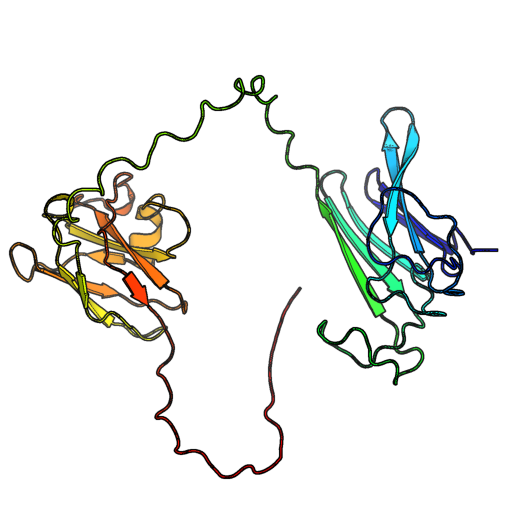5 N N . GLN A 1 143 ? 8.600 32.742 24.733 1.00 59.94 143 GLN A N 1
ATOM 1006 C CA . GLN A 1 143 ? 9.656 32.251 25.615 1.00 59.94 143 GLN A CA 1
ATOM 1007 C C . GLN A 1 143 ? 9.117 31.053 26.407 1.00 59.94 143 GLN A C 1
ATOM 1009 O O . GLN A 1 143 ? 7.945 31.101 26.801 1.00 59.94 143 GLN A O 1
ATOM 1014 N N . PRO A 1 144 ? 9.926 29.998 26.633 1.00 48.97 144 PRO A N 1
ATOM 1015 C CA . PRO A 1 144 ? 9.495 28.864 27.430 1.00 48.97 144 PRO A CA 1
ATOM 1016 C C . PRO A 1 144 ? 8.871 29.398 28.715 1.00 48.97 144 PRO A C 1
ATOM 1018 O O . PRO A 1 144 ? 9.533 30.087 29.496 1.00 48.97 144 PRO A O 1
ATOM 1021 N N . GLY A 1 145 ? 7.571 29.151 28.880 1.00 47.41 145 GLY A N 1
ATOM 1022 C CA . GLY A 1 145 ? 6.888 29.481 30.118 1.00 47.41 145 GLY A CA 1
ATOM 1023 C C . GLY A 1 145 ? 7.591 28.781 31.283 1.00 47.41 145 GLY A C 1
ATOM 1024 O O . GLY A 1 145 ? 8.340 27.821 31.062 1.00 47.41 145 GLY A O 1
ATOM 1025 N N . PRO A 1 146 ? 7.373 29.240 32.527 1.00 54.22 146 PRO A N 1
ATOM 1026 C CA . PRO A 1 146 ? 7.881 28.526 33.688 1.00 54.22 146 PRO A CA 1
ATOM 1027 C C . PRO A 1 146 ? 7.509 27.039 33.570 1.00 54.22 146 PRO A C 1
ATOM 1029 O O . PRO A 1 146 ? 6.417 26.730 33.075 1.00 54.22 146 PRO A O 1
ATOM 1032 N N . PRO A 1 147 ? 8.415 26.123 33.961 1.00 42.53 147 PRO A N 1
ATOM 1033 C CA . PRO A 1 147 ? 8.180 24.692 33.838 1.00 42.53 147 PRO A CA 1
ATOM 1034 C C . PRO A 1 147 ? 6.806 24.345 34.422 1.00 42.53 147 PRO A C 1
ATOM 1036 O O . PRO A 1 147 ? 6.416 24.943 35.434 1.00 42.53 147 PRO A O 1
ATOM 1039 N N . PRO A 1 148 ? 6.057 23.416 33.796 1.00 43.75 148 PRO A N 1
ATOM 1040 C CA . PRO A 1 148 ? 4.775 22.999 34.334 1.00 43.75 148 PRO A CA 1
ATOM 1041 C C . PRO A 1 148 ? 4.966 22.600 35.803 1.00 43.75 148 PRO A C 1
ATOM 1043 O O . PRO A 1 148 ? 6.008 22.022 36.141 1.00 43.75 148 PRO A O 1
ATOM 1046 N N . PRO A 1 149 ? 4.002 22.920 36.687 1.00 42.03 149 PRO A N 1
ATOM 1047 C CA . PRO A 1 149 ? 4.087 22.496 38.074 1.00 42.03 149 PRO A CA 1
ATOM 1048 C C . PRO A 1 149 ? 4.331 20.983 38.107 1.00 42.03 149 PRO A C 1
ATOM 1050 O O . PRO A 1 149 ? 3.836 20.278 37.220 1.00 42.03 149 PRO A O 1
ATOM 1053 N N . PRO A 1 150 ? 5.104 20.476 39.085 1.00 47.03 150 PRO A N 1
ATOM 1054 C CA . PRO A 1 150 ? 5.393 19.054 39.182 1.00 47.03 150 PRO A CA 1
ATOM 1055 C C . PRO A 1 150 ? 4.086 18.278 39.047 1.00 47.03 150 PRO A C 1
ATOM 1057 O O . PRO A 1 150 ? 3.135 18.539 39.789 1.00 47.03 150 PRO A O 1
ATOM 1060 N N . TYR A 1 151 ? 4.027 17.386 38.051 1.00 42.81 151 TYR A N 1
ATOM 1061 C CA . TYR A 1 151 ? 2.876 16.520 37.845 1.00 42.81 151 TYR A CA 1
ATOM 1062 C C . TYR A 1 151 ? 2.524 15.895 39.203 1.00 42.81 151 TYR A C 1
ATOM 1064 O O . TYR A 1 151 ? 3.390 15.252 39.807 1.00 42.81 151 TYR A O 1
ATOM 1072 N N . PRO A 1 152 ? 1.298 16.090 39.727 1.00 48.00 152 PRO A N 1
ATOM 1073 C CA . PRO A 1 152 ? 0.874 15.356 40.909 1.00 48.00 152 PRO A CA 1
ATOM 1074 C C . PRO A 1 152 ? 0.995 13.860 40.591 1.00 48.00 152 PRO A C 1
ATOM 1076 O O . PRO A 1 152 ? 0.829 13.494 39.426 1.00 48.00 152 PRO A O 1
ATOM 1079 N N . PRO A 1 153 ? 1.309 12.999 41.576 1.00 53.34 153 PRO A N 1
ATOM 1080 C CA . PRO A 1 153 ? 1.706 11.615 41.335 1.00 53.34 153 PRO A CA 1
ATOM 1081 C C . PRO A 1 153 ? 0.703 10.927 40.403 1.00 53.34 153 PRO A C 1
ATOM 1083 O O . PRO A 1 153 ? -0.448 10.685 40.776 1.00 53.34 153 PRO A O 1
ATOM 1086 N N . GLY A 1 154 ? 1.147 10.699 39.162 1.00 57.50 154 GLY A N 1
ATOM 1087 C CA . GLY A 1 154 ? 0.389 10.018 38.124 1.00 57.50 154 GLY A CA 1
ATOM 1088 C C . GLY A 1 154 ? 0.031 8.612 38.582 1.00 57.50 154 GLY A C 1
ATOM 1089 O O . GLY A 1 154 ? 0.656 8.056 39.491 1.00 57.50 154 GLY A O 1
ATOM 1090 N N . GLY A 1 155 ? -1.016 8.046 37.993 1.00 68.12 155 GLY A N 1
ATOM 1091 C CA . GLY A 1 155 ? -1.383 6.687 38.338 1.00 68.12 155 GLY A CA 1
ATOM 1092 C C . GLY A 1 155 ? -0.270 5.710 37.963 1.00 68.12 155 GLY A C 1
ATOM 1093 O O . GLY A 1 155 ? 0.419 5.895 36.965 1.00 68.12 155 GLY A O 1
ATOM 1094 N N . THR A 1 156 ? -0.071 4.676 38.773 1.00 81.25 156 THR A N 1
ATOM 1095 C CA . THR A 1 156 ? 0.965 3.660 38.535 1.00 81.25 156 THR A CA 1
ATOM 1096 C C . THR A 1 156 ? 0.326 2.345 38.130 1.00 81.25 156 THR A C 1
ATOM 1098 O O . THR A 1 156 ? -0.776 2.035 38.583 1.00 81.25 156 THR A O 1
ATOM 1101 N N . VAL A 1 157 ? 1.042 1.545 37.346 1.00 89.44 157 VAL A N 1
ATOM 1102 C CA . VAL A 1 157 ? 0.655 0.178 36.986 1.00 89.44 157 VAL A CA 1
ATOM 1103 C C . VAL A 1 157 ? 1.702 -0.809 37.495 1.00 89.44 157 VAL A C 1
ATOM 1105 O O . VAL A 1 157 ? 2.898 -0.530 37.438 1.00 89.44 157 VAL A O 1
ATOM 1108 N N . SER A 1 158 ? 1.254 -1.933 38.049 1.00 87.69 158 SER A N 1
ATOM 1109 C CA . SER A 1 158 ? 2.111 -3.020 38.519 1.00 87.69 158 SER A CA 1
ATOM 1110 C C . SER A 1 158 ? 1.462 -4.374 38.200 1.00 87.69 158 SER A C 1
ATOM 1112 O O . SER A 1 158 ? 0.304 -4.565 38.566 1.00 87.69 158 SER A O 1
ATOM 1114 N N . PRO A 1 159 ? 2.164 -5.319 37.556 1.00 87.81 159 PRO A N 1
ATOM 1115 C CA . PRO A 1 159 ? 3.515 -5.167 37.020 1.00 87.81 159 PRO A CA 1
ATOM 1116 C C . PRO A 1 159 ? 3.554 -4.165 35.853 1.00 87.81 159 PRO A C 1
ATOM 1118 O O . PRO A 1 159 ? 2.540 -3.905 35.213 1.00 87.81 159 PRO A O 1
ATOM 1121 N N . THR A 1 160 ? 4.727 -3.593 35.574 1.00 83.38 160 THR A N 1
ATOM 1122 C CA . THR A 1 160 ? 4.948 -2.747 34.384 1.00 83.38 160 THR A CA 1
ATOM 1123 C C . THR A 1 160 ? 5.196 -3.570 33.122 1.00 83.38 160 THR A C 1
ATOM 1125 O O . THR A 1 160 ? 5.091 -3.035 32.021 1.00 83.38 160 THR A O 1
ATOM 1128 N N . VAL A 1 161 ? 5.493 -4.866 33.274 1.00 85.25 161 VAL A N 1
ATOM 1129 C CA . VAL A 1 161 ? 5.717 -5.813 32.178 1.00 85.25 161 VAL A CA 1
ATOM 1130 C C . VAL A 1 161 ? 4.807 -7.031 32.344 1.00 85.25 161 VAL A C 1
ATOM 1132 O O . VAL A 1 161 ? 4.757 -7.623 33.423 1.00 85.25 161 VAL A O 1
ATOM 1135 N N . ALA A 1 162 ? 4.114 -7.424 31.277 1.00 89.81 162 ALA A N 1
ATOM 1136 C CA . ALA A 1 162 ? 3.278 -8.623 31.203 1.00 89.81 162 ALA A CA 1
ATOM 1137 C C . ALA A 1 162 ? 3.669 -9.502 30.003 1.00 89.81 162 ALA A C 1
ATOM 1139 O O . ALA A 1 162 ? 4.330 -9.047 29.072 1.00 89.81 162 ALA A O 1
ATOM 1140 N N . GLN A 1 163 ? 3.259 -10.773 30.028 1.00 87.94 163 GLN A N 1
ATOM 1141 C CA . GLN A 1 163 ? 3.546 -11.727 28.953 1.00 87.94 163 GLN A CA 1
ATOM 1142 C C . GLN A 1 163 ? 2.376 -11.805 27.959 1.00 87.94 163 GLN A C 1
ATOM 1144 O O . GLN A 1 163 ? 1.228 -11.913 28.404 1.00 87.94 163 GLN A O 1
ATOM 1149 N N . PRO A 1 164 ? 2.647 -11.818 26.639 1.00 90.44 164 PRO A N 1
ATOM 1150 C CA . PRO A 1 164 ? 1.631 -12.034 25.620 1.00 90.44 164 PRO A CA 1
ATOM 1151 C C . PRO A 1 164 ? 0.831 -13.318 25.873 1.00 90.44 164 PRO A C 1
ATOM 1153 O O . PRO A 1 164 ? 1.397 -14.364 26.190 1.00 90.44 164 PRO A O 1
ATOM 1156 N N . GLY A 1 165 ? -0.493 -13.242 25.755 1.00 88.94 165 GLY A N 1
ATOM 1157 C CA . GLY A 1 165 ? -1.415 -14.375 25.882 1.00 88.94 165 GLY A CA 1
ATOM 1158 C C . GLY A 1 165 ? -1.590 -14.923 27.301 1.00 88.94 165 GLY A C 1
ATOM 1159 O O . GLY A 1 165 ? -2.417 -15.809 27.514 1.00 88.94 165 GLY A O 1
ATOM 1160 N N . LYS A 1 166 ? -0.870 -14.392 28.297 1.00 91.19 166 LYS A N 1
ATOM 1161 C CA . LYS A 1 166 ? -0.993 -14.819 29.691 1.00 91.19 166 LYS A CA 1
ATOM 1162 C C . LYS A 1 166 ? -1.958 -13.917 30.450 1.00 91.19 166 LYS A C 1
ATOM 1164 O O . LYS A 1 166 ? -1.789 -12.696 30.491 1.00 91.19 166 LYS A O 1
ATOM 1169 N N . ARG A 1 167 ? -2.936 -14.527 31.126 1.00 92.44 167 ARG A N 1
ATOM 1170 C CA . ARG A 1 167 ? -3.785 -13.803 32.076 1.00 92.44 167 ARG A CA 1
ATOM 1171 C C . ARG A 1 167 ? -2.910 -13.231 33.189 1.00 92.44 167 ARG A C 1
ATOM 1173 O O . ARG A 1 167 ? -2.235 -13.980 33.892 1.00 92.44 167 ARG A O 1
ATOM 1180 N N . THR A 1 168 ? -2.930 -11.912 33.323 1.00 90.62 168 THR A N 1
ATOM 1181 C CA . THR A 1 168 ? -2.092 -11.166 34.260 1.00 90.62 168 THR A CA 1
ATOM 1182 C C . THR A 1 168 ? -2.976 -10.297 35.143 1.00 90.62 168 THR A C 1
ATOM 1184 O O . THR A 1 168 ? -3.840 -9.576 34.641 1.00 90.62 168 THR A O 1
ATOM 1187 N N . ASP A 1 169 ? -2.759 -10.371 36.455 1.00 93.19 169 ASP A N 1
ATOM 1188 C CA . ASP A 1 169 ? -3.395 -9.493 37.431 1.00 93.19 169 ASP A CA 1
ATOM 1189 C C . ASP A 1 169 ? -2.630 -8.176 37.507 1.00 93.19 169 ASP A C 1
ATOM 1191 O O . ASP A 1 169 ? -1.456 -8.132 37.881 1.00 93.19 169 ASP A O 1
ATOM 1195 N N . ILE A 1 170 ? -3.301 -7.095 37.129 1.00 93.69 170 ILE A N 1
ATOM 1196 C CA . ILE A 1 170 ? -2.714 -5.767 37.035 1.00 93.69 170 ILE A CA 1
ATOM 1197 C C . ILE A 1 170 ? -3.280 -4.903 38.147 1.00 93.69 170 ILE A C 1
ATOM 1199 O O . ILE A 1 170 ? -4.479 -4.637 38.205 1.00 93.69 170 ILE A O 1
ATOM 1203 N N . SER A 1 171 ? -2.397 -4.434 39.017 1.00 91.50 171 SER A N 1
ATOM 1204 C CA . SER A 1 171 ? -2.684 -3.456 40.056 1.00 91.50 171 SER A CA 1
ATOM 1205 C C . SER A 1 171 ? -2.486 -2.044 39.518 1.00 91.50 171 SER A C 1
ATOM 1207 O O . SER A 1 171 ? -1.419 -1.702 39.009 1.00 91.50 171 SER A O 1
ATOM 1209 N N . LEU A 1 172 ? -3.504 -1.203 39.671 1.00 92.06 172 LEU A N 1
ATOM 1210 C CA . LEU A 1 172 ? -3.474 0.206 39.304 1.00 92.06 172 LEU A CA 1
ATOM 1211 C C . LEU A 1 172 ? -3.600 1.067 40.556 1.00 92.06 172 LEU A C 1
ATOM 1213 O O . LEU A 1 172 ? -4.455 0.832 41.415 1.00 92.06 172 LEU A O 1
ATOM 1217 N N . ARG A 1 173 ? -2.783 2.115 40.628 1.00 89.56 173 ARG A N 1
ATOM 1218 C CA . ARG A 1 173 ? -2.967 3.204 41.585 1.00 89.56 173 ARG A CA 1
ATOM 1219 C C . ARG A 1 173 ? -3.600 4.370 40.848 1.00 89.56 173 ARG A C 1
ATOM 1221 O O . ARG A 1 173 ? -2.978 4.935 39.961 1.00 89.56 173 ARG A O 1
ATOM 1228 N N . LEU A 1 174 ? -4.838 4.710 41.177 1.00 87.00 174 LEU A N 1
ATOM 1229 C CA . LEU A 1 174 ? -5.592 5.765 40.504 1.00 87.00 174 LEU A CA 1
ATOM 1230 C C . LEU A 1 174 ? -5.321 7.125 41.155 1.00 87.00 174 LEU A C 1
ATOM 1232 O O . LEU A 1 174 ? -5.336 7.260 42.383 1.00 87.00 174 LEU A O 1
ATOM 1236 N N . GLY A 1 175 ? -5.094 8.136 40.317 1.00 82.06 175 GLY A N 1
ATOM 1237 C CA . GLY A 1 175 ? -4.971 9.529 40.737 1.00 82.06 175 GLY A CA 1
ATOM 1238 C C . GLY A 1 175 ? -6.336 10.166 41.014 1.00 82.06 175 GLY A C 1
ATOM 1239 O O . GLY A 1 175 ? -7.387 9.564 40.795 1.00 82.06 175 GLY A O 1
ATOM 1240 N N . ALA A 1 176 ? -6.341 11.423 41.465 1.00 76.69 176 ALA A N 1
ATOM 1241 C CA . ALA A 1 176 ? -7.577 12.139 41.796 1.00 76.69 176 ALA A CA 1
ATOM 1242 C C . ALA A 1 176 ? -8.575 12.206 40.619 1.00 76.69 176 ALA A C 1
ATOM 1244 O O . ALA A 1 176 ? -9.774 12.029 40.821 1.00 76.69 176 ALA A O 1
ATOM 1245 N N . ALA A 1 177 ? -8.078 12.386 39.389 1.00 74.25 177 ALA A N 1
ATOM 1246 C CA . ALA A 1 177 ? -8.903 12.461 38.182 1.00 74.25 177 ALA A CA 1
ATOM 1247 C C . ALA A 1 177 ? -9.553 11.120 37.793 1.00 74.25 177 ALA A C 1
ATOM 1249 O O . ALA A 1 177 ? -10.605 11.103 37.159 1.00 74.25 177 ALA A O 1
ATOM 1250 N N . THR A 1 178 ? -8.974 9.991 38.202 1.00 80.38 178 THR A N 1
ATOM 1251 C CA . THR A 1 178 ? -9.422 8.645 37.813 1.00 80.38 178 THR A CA 1
ATOM 1252 C C . THR A 1 178 ? -10.019 7.846 38.969 1.00 80.38 178 THR A C 1
ATOM 1254 O O . THR A 1 178 ? -10.473 6.722 38.775 1.00 80.38 178 THR A O 1
ATOM 1257 N N . ARG A 1 179 ? -10.084 8.430 40.172 1.00 80.56 179 ARG A N 1
ATOM 1258 C CA . ARG A 1 179 ? -10.709 7.818 41.349 1.00 80.56 179 ARG A CA 1
ATOM 1259 C C . ARG A 1 179 ? -12.183 7.480 41.079 1.00 80.56 179 ARG A C 1
ATOM 1261 O O . ARG A 1 179 ? -12.902 8.245 40.440 1.00 80.56 179 ARG A O 1
ATOM 1268 N N . GLY A 1 180 ? -12.626 6.337 41.604 1.00 83.56 180 GLY A N 1
ATOM 1269 C CA . GLY A 1 180 ? -13.997 5.845 41.432 1.00 83.56 180 GLY A CA 1
ATOM 1270 C C . GLY A 1 180 ? -14.250 5.148 40.094 1.00 83.56 180 GLY A C 1
ATOM 1271 O O . GLY A 1 180 ? -15.401 4.887 39.762 1.00 83.56 180 GLY A O 1
ATOM 1272 N N . ALA A 1 181 ? -13.199 4.854 39.324 1.00 89.25 181 ALA A N 1
ATOM 1273 C CA . ALA A 1 181 ? -13.324 4.023 38.140 1.00 89.25 181 ALA A CA 1
ATOM 1274 C C . ALA A 1 181 ? -13.811 2.607 38.484 1.00 89.25 181 ALA A C 1
ATOM 1276 O O . ALA A 1 181 ? -13.336 1.979 39.430 1.00 89.25 181 ALA A O 1
ATOM 1277 N N . ALA A 1 182 ? -14.735 2.113 37.669 1.00 90.38 182 ALA A N 1
ATOM 1278 C CA . ALA A 1 182 ? -15.325 0.786 37.750 1.00 90.38 182 ALA A CA 1
ATOM 1279 C C . ALA A 1 182 ? -14.734 -0.186 36.720 1.00 90.38 182 ALA A C 1
ATOM 1281 O O . ALA A 1 182 ? -14.771 -1.397 36.931 1.00 90.38 182 ALA A O 1
ATOM 1282 N N . TRP A 1 183 ? -14.183 0.335 35.624 1.00 93.75 183 TRP A N 1
ATOM 1283 C CA . TRP A 1 183 ? -13.632 -0.449 34.521 1.00 93.75 183 TRP A CA 1
ATOM 1284 C C . TRP A 1 183 ? -12.298 0.118 34.060 1.00 93.75 183 TRP A C 1
ATOM 1286 O O . TRP A 1 183 ? -12.091 1.332 34.105 1.00 93.75 183 TRP A O 1
ATOM 1296 N N . ALA A 1 184 ? -11.421 -0.761 33.585 1.00 95.19 184 ALA A N 1
ATOM 1297 C CA . ALA A 1 184 ? -10.187 -0.398 32.902 1.00 95.19 184 ALA A CA 1
ATOM 1298 C C . ALA A 1 184 ? -10.115 -1.078 31.535 1.00 95.19 184 ALA A C 1
ATOM 1300 O O . ALA A 1 184 ? -10.586 -2.202 31.371 1.00 95.19 184 ALA A O 1
ATOM 1301 N N . VAL A 1 185 ? -9.504 -0.389 30.578 1.00 95.38 185 VAL A N 1
ATOM 1302 C CA . VAL A 1 185 ? -9.224 -0.850 29.219 1.00 95.38 185 VAL A CA 1
ATOM 1303 C C . VAL A 1 185 ? -7.783 -0.503 28.887 1.00 95.38 185 VAL A C 1
ATOM 1305 O O . VAL A 1 185 ? -7.331 0.623 29.113 1.00 95.38 185 VAL A O 1
ATOM 1308 N N . PHE A 1 186 ? -7.067 -1.479 28.348 1.00 94.69 186 PHE A N 1
ATOM 1309 C CA . PHE A 1 186 ? -5.700 -1.338 27.879 1.00 94.69 186 PHE A CA 1
ATOM 1310 C C . PHE A 1 186 ? -5.744 -1.123 26.370 1.00 94.69 186 PHE A C 1
ATOM 1312 O O . PHE A 1 186 ? -6.173 -2.001 25.619 1.00 94.69 186 PHE A O 1
ATOM 1319 N N . LEU A 1 187 ? -5.315 0.054 25.924 1.00 93.00 187 LEU A N 1
ATOM 1320 C CA . LEU A 1 187 ? -5.237 0.399 24.504 1.00 93.00 187 LEU A CA 1
ATOM 1321 C C . LEU A 1 187 ? -3.777 0.566 24.084 1.00 93.00 187 LEU A C 1
ATOM 1323 O O . LEU A 1 187 ? -2.984 1.042 24.900 1.00 93.00 187 LEU A O 1
ATOM 1327 N N . PRO A 1 188 ? -3.408 0.245 22.834 1.00 91.69 188 PRO A N 1
ATOM 1328 C CA . PRO A 1 188 ? -2.101 0.605 22.299 1.00 91.69 188 PRO A CA 1
ATOM 1329 C C . PRO A 1 188 ? -1.819 2.099 22.502 1.00 91.69 188 PRO A C 1
ATOM 1331 O O . PRO A 1 188 ? -2.724 2.934 22.371 1.00 91.69 188 PRO A O 1
ATOM 1334 N N . LEU A 1 189 ? -0.576 2.438 22.860 1.00 84.00 189 LEU A N 1
ATOM 1335 C CA . LEU A 1 189 ? -0.194 3.803 23.236 1.00 84.00 189 LEU A CA 1
ATOM 1336 C C . LEU A 1 189 ? -0.604 4.824 22.162 1.00 84.00 189 LEU A C 1
ATOM 1338 O O . LEU A 1 189 ? -1.293 5.778 22.517 1.00 84.00 189 LEU A O 1
ATOM 1342 N N . GLY A 1 190 ? -0.298 4.534 20.888 1.00 80.44 190 GLY A N 1
ATOM 1343 C CA . GLY A 1 190 ? -0.848 5.155 19.670 1.00 80.44 190 GLY A CA 1
ATOM 1344 C C . GLY A 1 190 ? -1.387 6.584 19.826 1.00 80.44 190 GLY A C 1
ATOM 1345 O O . GLY A 1 190 ? -0.657 7.494 20.209 1.00 80.44 190 GLY A O 1
ATOM 1346 N N . GLU A 1 191 ? -2.677 6.764 19.532 1.00 74.19 191 GLU A N 1
ATOM 1347 C CA . GLU A 1 191 ? -3.376 8.057 19.590 1.00 74.19 191 GLU A CA 1
ATOM 1348 C C . GLU A 1 191 ? -3.398 8.686 20.999 1.00 74.19 191 GLU A C 1
ATOM 1350 O O . GLU A 1 191 ? -3.675 7.992 21.982 1.00 74.19 191 GLU A O 1
ATOM 1355 N N . PRO A 1 192 ? -3.204 10.006 21.159 1.00 71.31 192 PRO A N 1
ATOM 1356 C CA . PRO A 1 192 ? -3.272 10.659 22.462 1.00 71.31 192 PRO A CA 1
ATOM 1357 C C . PRO A 1 192 ? -4.723 10.700 22.974 1.00 71.31 192 PRO A C 1
ATOM 1359 O O . PRO A 1 192 ? -5.493 11.604 22.664 1.00 71.31 192 PRO A O 1
ATOM 1362 N N . GLY A 1 193 ? -5.123 9.709 23.773 1.00 83.94 193 GLY A N 1
ATOM 1363 C CA . GLY A 1 193 ? -6.452 9.662 24.387 1.00 83.94 193 GLY A CA 1
ATOM 1364 C C . GLY A 1 193 ? -7.008 8.256 24.591 1.00 83.94 193 GLY A C 1
ATOM 1365 O O . GLY A 1 193 ? -6.316 7.258 24.398 1.00 83.94 193 GLY A O 1
ATOM 1366 N N . CYS A 1 194 ? -8.278 8.204 24.994 1.00 89.62 194 CYS A N 1
ATOM 1367 C CA . CYS A 1 194 ? -9.014 6.978 25.316 1.00 89.62 194 CYS A CA 1
ATOM 1368 C C . CYS A 1 194 ? -10.245 6.758 24.423 1.00 89.62 194 CYS A C 1
ATOM 1370 O O . CYS A 1 194 ? -11.130 5.968 24.763 1.00 89.62 194 CYS A O 1
ATOM 1372 N N . LEU A 1 195 ? -10.316 7.449 23.282 1.00 86.12 195 LEU A N 1
ATOM 1373 C CA . LEU A 1 195 ? -11.377 7.242 22.303 1.00 86.12 195 LEU A CA 1
ATOM 1374 C C . LEU A 1 195 ? -11.356 5.784 21.814 1.00 86.12 195 LEU A C 1
ATOM 1376 O O . LEU A 1 195 ? -10.291 5.218 21.590 1.00 86.12 195 LEU A O 1
ATOM 1380 N N . GLY A 1 196 ? -12.532 5.166 21.700 1.00 84.44 196 GLY A N 1
ATOM 1381 C CA . GLY A 1 196 ? -12.664 3.760 21.302 1.00 84.44 196 GLY A CA 1
ATOM 1382 C C . GLY A 1 196 ? -12.525 2.743 22.442 1.00 84.44 196 GLY A C 1
ATOM 1383 O O . GLY A 1 196 ? -12.828 1.574 22.226 1.00 84.44 196 GLY A O 1
ATOM 1384 N N . SER A 1 197 ? -12.171 3.158 23.668 1.00 89.69 197 SER A N 1
ATOM 1385 C CA . SER A 1 197 ? -12.018 2.239 24.817 1.00 89.69 197 SER A CA 1
ATOM 1386 C C . SER A 1 197 ? -13.240 1.345 25.042 1.00 89.69 197 SER A C 1
ATOM 1388 O O . SER A 1 197 ? -13.088 0.162 25.333 1.00 89.69 197 SER A O 1
ATOM 1390 N N . ALA A 1 198 ? -14.446 1.883 24.849 1.00 88.19 198 ALA A N 1
ATOM 1391 C CA . ALA A 1 198 ? -15.701 1.158 25.015 1.00 88.19 198 ALA A CA 1
ATOM 1392 C C . ALA A 1 198 ? -15.783 -0.130 24.171 1.00 88.19 198 ALA A C 1
ATOM 1394 O O . ALA A 1 198 ? -16.246 -1.154 24.666 1.00 88.19 198 ALA A O 1
ATOM 1395 N N . ALA A 1 199 ? -15.267 -0.115 22.937 1.00 87.81 199 ALA A N 1
ATOM 1396 C CA . ALA A 1 199 ? -15.266 -1.283 22.051 1.00 87.81 199 ALA A CA 1
ATOM 1397 C C . ALA A 1 199 ? -14.280 -2.378 22.500 1.00 87.81 199 ALA A C 1
ATOM 1399 O O . ALA A 1 199 ? -14.418 -3.540 22.128 1.00 87.81 199 ALA A O 1
ATOM 1400 N N . HIS A 1 200 ? -13.297 -2.018 23.327 1.00 88.31 200 HIS A N 1
ATOM 1401 C CA . HIS A 1 200 ? -12.220 -2.902 23.765 1.00 88.31 200 HIS A CA 1
ATOM 1402 C C . HIS A 1 200 ? -12.408 -3.438 25.189 1.00 88.31 200 HIS A C 1
ATOM 1404 O O . HIS A 1 200 ? -11.589 -4.231 25.652 1.00 88.31 200 HIS A O 1
ATOM 1410 N N . VAL A 1 201 ? -13.498 -3.082 25.880 1.00 88.88 201 VAL A N 1
ATOM 1411 C CA . VAL A 1 201 ? -13.764 -3.525 27.262 1.00 88.88 201 VAL A CA 1
ATOM 1412 C C . VAL A 1 201 ? -13.764 -5.051 27.397 1.00 88.88 201 VAL A C 1
ATOM 1414 O O . VAL A 1 201 ? -13.271 -5.559 28.398 1.00 88.88 201 VAL A O 1
ATOM 1417 N N . SER A 1 202 ? -14.266 -5.788 26.402 1.00 84.94 202 SER A N 1
ATOM 1418 C CA . SER A 1 202 ? -14.273 -7.262 26.418 1.00 84.94 202 SER A CA 1
ATOM 1419 C C . SER A 1 202 ? -12.968 -7.907 25.951 1.00 84.94 202 SER A C 1
ATOM 1421 O O . SER A 1 202 ? -12.738 -9.073 26.257 1.00 84.94 202 SER A O 1
ATOM 1423 N N . LEU A 1 203 ? -12.142 -7.188 25.187 1.00 86.38 203 LEU A N 1
ATOM 1424 C CA . LEU A 1 203 ? -10.949 -7.739 24.532 1.00 86.38 203 LEU A CA 1
ATOM 1425 C C . LEU A 1 203 ? -9.691 -7.508 25.366 1.00 86.38 203 LEU A C 1
ATOM 1427 O O . LEU A 1 203 ? -8.902 -8.420 25.586 1.00 86.38 203 LEU A O 1
ATOM 1431 N N . SER A 1 204 ? -9.520 -6.279 25.843 1.00 91.88 204 SER A N 1
ATOM 1432 C CA . SER A 1 204 ? -8.338 -5.824 26.569 1.00 91.88 204 SER A CA 1
ATOM 1433 C C . SER A 1 204 ? -8.722 -5.035 27.815 1.00 91.88 204 SER A C 1
ATOM 1435 O O . SER A 1 204 ? -7.963 -4.190 28.276 1.00 91.88 204 SER A O 1
ATOM 1437 N N . GLY A 1 205 ? -9.910 -5.276 28.365 1.00 91.62 205 GLY A N 1
ATOM 1438 C CA . GLY A 1 205 ? -10.411 -4.590 29.544 1.00 91.62 205 GLY A CA 1
ATOM 1439 C C . GLY A 1 205 ? -11.040 -5.530 30.559 1.00 91.62 205 GLY A C 1
ATOM 1440 O O . GLY A 1 205 ? -11.098 -6.746 30.387 1.00 91.62 205 GLY A O 1
ATOM 1441 N N . GLY A 1 206 ? -11.488 -4.948 31.663 1.00 92.25 206 GLY A N 1
ATOM 1442 C CA . GLY A 1 206 ? -12.133 -5.694 32.728 1.00 92.25 206 GLY A CA 1
ATOM 1443 C C . GLY A 1 206 ? -12.659 -4.799 33.836 1.00 92.25 206 GLY A C 1
ATOM 1444 O O . GLY A 1 206 ? -12.305 -3.619 33.953 1.00 92.25 206 GLY A O 1
ATOM 1445 N N . ARG A 1 207 ? -13.534 -5.380 34.655 1.00 93.19 207 ARG A N 1
ATOM 1446 C CA . ARG A 1 207 ? -14.083 -4.705 35.826 1.00 93.19 207 ARG A CA 1
ATOM 1447 C C . ARG A 1 207 ? -13.003 -4.595 36.893 1.00 93.19 207 ARG A C 1
ATOM 1449 O O . ARG A 1 207 ? -12.361 -5.586 37.235 1.00 93.19 207 ARG A O 1
ATOM 1456 N N . LEU A 1 208 ? -12.838 -3.393 37.427 1.00 93.38 208 LEU A N 1
ATOM 1457 C CA . LEU A 1 208 ? -11.883 -3.116 38.485 1.00 93.38 208 LEU A CA 1
ATOM 1458 C C . LEU A 1 208 ? -12.385 -3.684 39.812 1.00 93.38 208 LEU A C 1
ATOM 1460 O O . LEU A 1 208 ? -13.524 -3.451 40.222 1.00 93.38 208 LEU A O 1
ATOM 1464 N N . GLN A 1 209 ? -11.509 -4.412 40.492 1.00 93.19 209 GLN A N 1
ATOM 1465 C CA . GLN A 1 209 ? -11.710 -4.904 41.844 1.00 93.19 209 GLN A CA 1
ATOM 1466 C C . GLN A 1 209 ? -11.062 -3.914 42.821 1.00 93.19 209 GLN A C 1
ATOM 1468 O O . GLN A 1 209 ? -9.853 -3.680 42.753 1.00 93.19 209 GLN A O 1
ATOM 1473 N N . PRO A 1 210 ? -11.832 -3.274 43.713 1.00 88.50 210 PRO A N 1
ATOM 1474 C CA . PRO A 1 210 ? -11.276 -2.332 44.672 1.00 88.50 210 PRO A CA 1
ATOM 1475 C C . PRO A 1 210 ? -10.429 -3.064 45.722 1.00 88.50 210 PRO A C 1
ATOM 1477 O O . PRO A 1 210 ? -10.928 -3.923 46.440 1.00 88.50 210 PRO A O 1
ATOM 1480 N N . MET A 1 211 ? -9.156 -2.681 45.836 1.00 84.62 211 MET A N 1
ATOM 1481 C CA . MET A 1 211 ? -8.235 -3.136 46.892 1.00 84.62 211 MET A CA 1
ATOM 1482 C C . MET A 1 211 ? -8.014 -2.060 47.969 1.00 84.62 211 MET A C 1
ATOM 1484 O O . MET A 1 211 ? -7.410 -2.311 49.007 1.00 84.62 211 MET A O 1
ATOM 1488 N N . GLY A 1 212 ? -8.483 -0.837 47.717 1.00 81.44 212 GLY A N 1
ATOM 1489 C CA . GLY A 1 212 ? -8.405 0.306 48.616 1.00 81.44 212 GLY A CA 1
ATOM 1490 C C . GLY A 1 212 ? -8.977 1.572 47.965 1.00 81.44 212 GLY A C 1
ATOM 1491 O O . GLY A 1 212 ? -9.500 1.519 46.854 1.00 81.44 212 GLY A O 1
ATOM 1492 N N . PRO A 1 213 ? -8.848 2.746 48.605 1.00 73.00 213 PRO A N 1
ATOM 1493 C CA . PRO A 1 213 ? -9.453 3.994 48.117 1.00 73.00 213 PRO A CA 1
ATOM 1494 C C . PRO A 1 213 ? -8.830 4.535 46.817 1.00 73.00 213 PRO A C 1
ATOM 1496 O O . PRO A 1 213 ? -9.413 5.388 46.146 1.00 73.00 213 PRO A O 1
ATOM 1499 N N . THR A 1 214 ? -7.620 4.088 46.480 1.00 81.38 214 THR A N 1
ATOM 1500 C CA . THR A 1 214 ? -6.906 4.437 45.239 1.00 81.38 214 THR A CA 1
ATOM 1501 C C . THR A 1 214 ? -6.245 3.237 44.571 1.00 81.38 214 THR A C 1
ATOM 1503 O O . THR A 1 214 ? -5.693 3.396 43.491 1.00 81.38 214 THR A O 1
ATOM 1506 N N . HIS A 1 215 ? -6.292 2.054 45.189 1.00 87.38 215 HIS A N 1
ATOM 1507 C CA . HIS A 1 215 ? -5.707 0.835 44.640 1.00 87.38 215 HIS A CA 1
ATOM 1508 C C . HIS A 1 215 ? -6.824 -0.057 44.125 1.00 87.38 215 HIS A C 1
ATOM 1510 O O . HIS A 1 215 ? -7.766 -0.369 44.853 1.00 87.38 215 HIS A O 1
ATOM 1516 N N . VAL A 1 216 ? -6.704 -0.463 42.875 1.00 92.81 216 VAL A N 1
ATOM 1517 C CA . VAL A 1 216 ? -7.648 -1.354 42.206 1.00 92.81 216 VAL A CA 1
ATOM 1518 C C . VAL A 1 216 ? -6.862 -2.413 41.447 1.00 92.81 216 VAL A C 1
ATOM 1520 O O . VAL A 1 216 ? -5.711 -2.173 41.083 1.00 92.81 216 VAL A O 1
ATOM 1523 N N . SER A 1 217 ? -7.460 -3.568 41.202 1.00 93.81 217 SER A N 1
ATOM 1524 C CA . SER A 1 217 ? -6.876 -4.612 40.364 1.00 93.81 217 SER A CA 1
ATOM 1525 C C . SER A 1 217 ? -7.810 -5.005 39.229 1.00 93.81 217 SER A C 1
ATOM 1527 O O . SER A 1 217 ? -9.027 -4.849 39.313 1.00 93.81 217 SER A O 1
ATOM 1529 N N . VAL A 1 218 ? -7.237 -5.497 38.138 1.00 95.50 218 VAL A N 1
ATOM 1530 C CA . VAL A 1 218 ? -7.974 -6.061 37.009 1.00 95.50 218 VAL A CA 1
ATOM 1531 C C . VAL A 1 218 ? -7.162 -7.196 36.401 1.00 95.50 218 VAL A C 1
ATOM 1533 O O . VAL A 1 218 ? -5.960 -7.058 36.190 1.00 95.50 218 VAL A O 1
ATOM 1536 N N . SER A 1 219 ? -7.812 -8.320 36.116 1.00 93.69 219 SER A N 1
ATOM 1537 C CA . SER A 1 219 ? -7.187 -9.439 35.412 1.00 93.69 219 SER A CA 1
ATOM 1538 C C . SER A 1 219 ? -7.492 -9.323 33.924 1.00 93.69 219 SER A C 1
ATOM 1540 O O . SER A 1 219 ? -8.659 -9.355 33.531 1.00 93.69 219 SER A O 1
ATOM 1542 N N . VAL A 1 220 ? -6.463 -9.222 33.086 1.00 94.38 220 VAL A N 1
ATOM 1543 C CA . VAL A 1 220 ? -6.613 -9.134 31.623 1.00 94.38 220 VAL A CA 1
ATOM 1544 C C . VAL A 1 220 ? -5.680 -10.110 30.921 1.00 94.38 220 VAL A C 1
ATOM 1546 O O . VAL A 1 220 ? -4.706 -10.586 31.502 1.00 94.38 220 VAL A O 1
ATOM 1549 N N . THR A 1 221 ? -5.990 -10.445 29.671 1.00 93.06 221 THR A N 1
ATOM 1550 C CA . THR A 1 221 ? -5.117 -11.241 28.797 1.00 93.06 221 THR A CA 1
ATOM 1551 C C . THR A 1 221 ? -4.842 -10.419 27.549 1.00 93.06 221 THR A C 1
ATOM 1553 O O . THR A 1 221 ? -5.753 -10.182 26.766 1.00 93.06 221 THR A O 1
ATOM 1556 N N . LEU A 1 222 ? -3.608 -9.946 27.392 1.00 92.12 222 LEU A N 1
ATOM 1557 C CA . LEU A 1 222 ? -3.194 -9.137 26.245 1.00 92.12 222 LEU A CA 1
ATOM 1558 C C . LEU A 1 222 ? -2.344 -10.005 25.330 1.00 92.12 222 LEU A C 1
ATOM 1560 O O . LEU A 1 222 ? -1.383 -10.611 25.794 1.00 92.12 222 LEU A O 1
ATOM 1564 N N . VAL A 1 223 ? -2.730 -10.118 24.062 1.00 90.44 223 VAL A N 1
ATOM 1565 C CA . VAL A 1 223 ? -2.097 -11.044 23.107 1.00 90.44 223 VAL A CA 1
ATOM 1566 C C . VAL A 1 223 ? -1.012 -10.386 22.261 1.00 90.44 223 VAL A C 1
ATOM 1568 O O . VAL A 1 223 ? -0.068 -11.063 21.870 1.00 90.44 223 VAL A O 1
ATOM 1571 N N . GLU A 1 224 ? -1.105 -9.081 22.011 1.00 88.06 224 GLU A N 1
ATOM 1572 C CA . GLU A 1 224 ? -0.145 -8.363 21.172 1.00 88.06 224 GLU A CA 1
ATOM 1573 C C . GLU A 1 224 ? 1.017 -7.824 22.013 1.00 88.06 224 GLU A C 1
ATOM 1575 O O . GLU A 1 224 ? 0.832 -7.310 23.120 1.00 88.06 224 GLU A O 1
ATOM 1580 N N . ALA A 1 225 ? 2.234 -7.937 21.481 1.00 88.62 225 ALA A N 1
ATOM 1581 C CA . ALA A 1 225 ? 3.440 -7.445 22.133 1.00 88.62 225 ALA A CA 1
ATOM 1582 C C . ALA A 1 225 ? 3.633 -5.946 21.850 1.00 88.62 225 ALA A C 1
ATOM 1584 O O . ALA A 1 225 ? 4.301 -5.565 20.891 1.00 88.62 225 ALA A O 1
ATOM 1585 N N . LEU A 1 226 ? 3.002 -5.098 22.663 1.00 90.88 226 LEU A N 1
ATOM 1586 C CA . LEU A 1 226 ? 2.984 -3.641 22.508 1.00 90.88 226 LEU A CA 1
ATOM 1587 C C . LEU A 1 226 ? 3.072 -2.930 23.865 1.00 90.88 226 LEU A C 1
ATOM 1589 O O . LEU A 1 226 ? 2.925 -3.535 24.930 1.00 90.88 226 LEU A O 1
ATOM 1593 N N . THR A 1 227 ? 3.255 -1.609 23.823 1.00 87.81 227 THR A N 1
ATOM 1594 C CA . THR A 1 227 ? 3.051 -0.741 24.988 1.00 87.81 227 THR A CA 1
ATOM 1595 C C . THR A 1 227 ? 1.605 -0.265 25.028 1.00 87.81 227 THR A C 1
ATOM 1597 O O . THR A 1 227 ? 1.115 0.370 24.090 1.00 87.81 227 THR A O 1
ATOM 1600 N N . TYR A 1 228 ? 0.943 -0.528 26.146 1.00 91.50 228 TYR A N 1
ATOM 1601 C CA . TYR A 1 228 ? -0.433 -0.151 26.406 1.00 91.50 228 TYR A CA 1
ATOM 1602 C C . TYR A 1 228 ? -0.506 1.030 27.372 1.00 91.50 228 TYR A C 1
ATOM 1604 O O . TYR A 1 228 ? 0.179 1.067 28.397 1.00 91.50 228 TYR A O 1
ATOM 1612 N N . LYS A 1 229 ? -1.398 1.970 27.070 1.00 93.00 229 LYS A N 1
ATOM 1613 C CA . LYS A 1 229 ? -1.895 2.971 28.021 1.00 93.00 229 LYS A CA 1
ATOM 1614 C C . LYS A 1 229 ? -3.142 2.439 28.719 1.00 93.00 229 LYS A C 1
ATOM 1616 O O . LYS A 1 229 ? -3.874 1.615 28.164 1.00 93.00 229 LYS A O 1
ATOM 1621 N N . VAL A 1 230 ? -3.408 2.951 29.916 1.00 94.12 230 VAL A N 1
ATOM 1622 C CA . VAL A 1 230 ? -4.575 2.552 30.708 1.00 94.12 230 VAL A CA 1
ATOM 1623 C C . VAL A 1 230 ? -5.649 3.631 30.663 1.00 94.12 230 VAL A C 1
ATOM 1625 O O . VAL A 1 230 ? -5.430 4.770 31.076 1.00 94.12 230 VAL A O 1
ATOM 1628 N N . CYS A 1 231 ? -6.829 3.242 30.201 1.00 94.06 231 CYS A N 1
ATOM 1629 C CA . CYS A 1 231 ? -8.026 4.065 30.136 1.00 94.06 231 CYS A CA 1
ATOM 1630 C C . CYS A 1 231 ? -9.067 3.516 31.104 1.00 94.06 231 CYS A C 1
ATOM 1632 O O . CYS A 1 231 ? -9.271 2.307 31.169 1.00 94.06 231 CYS A O 1
ATOM 1634 N N . VAL A 1 232 ? -9.735 4.378 31.866 1.00 94.56 232 VAL A N 1
ATOM 1635 C CA . VAL A 1 232 ? -10.701 3.944 32.880 1.00 94.56 232 VAL A CA 1
ATOM 1636 C C . VAL A 1 232 ? -12.050 4.630 32.746 1.00 94.56 232 VAL A C 1
ATOM 1638 O O . VAL A 1 232 ? -12.128 5.808 32.410 1.00 94.56 232 VAL A O 1
ATOM 1641 N N . SER A 1 233 ? -13.111 3.894 33.054 1.00 93.19 233 SER A N 1
ATOM 1642 C CA . SER A 1 233 ? -14.492 4.378 33.043 1.00 93.19 233 SER A CA 1
ATOM 1643 C C . SER A 1 233 ? -15.074 4.349 34.450 1.00 93.19 233 SER A C 1
ATOM 1645 O O . SER A 1 233 ? -14.771 3.456 35.247 1.00 93.19 233 SER A O 1
ATOM 1647 N N . ARG A 1 234 ? -15.921 5.335 34.761 1.00 90.44 234 ARG A N 1
ATOM 1648 C CA . ARG A 1 234 ? -16.706 5.386 36.004 1.00 90.44 234 ARG A CA 1
ATOM 1649 C C . ARG A 1 234 ? -18.110 4.794 35.841 1.00 90.44 234 ARG A C 1
ATOM 1651 O O . ARG A 1 234 ? -18.810 4.656 36.841 1.00 90.44 234 ARG A O 1
ATOM 1658 N N . ASP A 1 235 ? -18.527 4.445 34.622 1.00 86.69 235 ASP A N 1
ATOM 1659 C CA . ASP A 1 235 ? -19.835 3.835 34.385 1.00 86.69 235 ASP A CA 1
ATOM 1660 C C . ASP A 1 235 ? -19.849 2.408 34.947 1.00 86.69 235 ASP A C 1
ATOM 1662 O O . ASP A 1 235 ? -19.124 1.517 34.507 1.00 86.69 235 ASP A O 1
ATOM 1666 N N . LEU A 1 236 ? -20.681 2.190 35.963 1.00 83.56 236 LEU A N 1
ATOM 1667 C CA . LEU A 1 236 ? -20.781 0.911 36.661 1.00 83.56 236 LEU A CA 1
ATOM 1668 C C . LEU A 1 236 ? -21.544 -0.153 35.866 1.00 83.56 236 LEU A C 1
ATOM 1670 O O . LEU A 1 236 ? -21.345 -1.341 36.119 1.00 83.56 236 LEU A O 1
ATOM 1674 N N . GLN A 1 237 ? -22.435 0.255 34.964 1.00 82.50 237 GLN A N 1
ATOM 1675 C CA . GLN A 1 237 ? -23.453 -0.616 34.372 1.00 82.50 237 GLN A CA 1
ATOM 1676 C C . GLN A 1 237 ? -23.232 -0.843 32.878 1.00 82.50 237 GLN A C 1
ATOM 1678 O O . GLN A 1 237 ? -23.536 -1.922 32.375 1.00 82.50 237 GLN A O 1
ATOM 1683 N N . ARG A 1 238 ? -22.733 0.163 32.151 1.00 84.19 238 ARG A N 1
ATOM 1684 C CA . ARG A 1 238 ? -22.665 0.148 30.682 1.00 84.19 238 ARG A CA 1
ATOM 1685 C C . ARG A 1 238 ? -21.339 0.718 30.159 1.00 84.19 238 ARG A C 1
ATOM 1687 O O . ARG A 1 238 ? -21.353 1.650 29.361 1.00 84.19 238 ARG A O 1
ATOM 1694 N N . PRO A 1 239 ? -20.186 0.118 30.510 1.00 86.38 239 PRO A N 1
ATOM 1695 C CA . PRO A 1 239 ? -18.877 0.590 30.038 1.00 86.38 239 PRO A CA 1
ATOM 1696 C C . PRO A 1 239 ? -18.738 0.556 28.505 1.00 86.38 239 PRO A C 1
ATOM 1698 O O . PRO A 1 239 ? -17.985 1.334 27.935 1.00 86.38 239 PRO A O 1
ATOM 1701 N N . MET A 1 240 ? -19.497 -0.311 27.825 1.00 85.75 240 MET A N 1
ATOM 1702 C CA . MET A 1 240 ? -19.536 -0.429 26.359 1.00 85.75 240 MET A CA 1
ATOM 1703 C C . MET A 1 240 ? -20.184 0.776 25.661 1.00 85.75 240 MET A C 1
ATOM 1705 O O . MET A 1 240 ? -20.078 0.911 24.447 1.00 85.75 240 MET A O 1
ATOM 1709 N N . LEU A 1 241 ? -20.892 1.625 26.410 1.00 85.75 241 LEU A N 1
ATOM 1710 C CA . LEU A 1 241 ? -21.537 2.838 25.905 1.00 85.75 241 LEU A CA 1
ATOM 1711 C C . LEU A 1 241 ? -20.868 4.109 26.444 1.00 85.75 241 LEU A C 1
ATOM 1713 O O . LEU A 1 241 ? -21.325 5.211 26.144 1.00 85.75 241 LEU A O 1
ATOM 1717 N N . ASP A 1 242 ? -19.806 3.972 27.243 1.00 84.19 242 ASP A N 1
ATOM 1718 C CA . ASP A 1 242 ? -19.121 5.112 27.836 1.00 84.19 242 ASP A CA 1
ATOM 1719 C C . ASP A 1 242 ? -18.143 5.739 26.832 1.00 84.19 242 ASP A C 1
ATOM 1721 O O . ASP A 1 242 ? -17.121 5.158 26.465 1.00 84.19 242 ASP A O 1
ATOM 1725 N N . ALA A 1 243 ? -18.451 6.958 26.395 1.00 81.44 243 ALA A N 1
ATOM 1726 C CA . ALA A 1 243 ? -17.592 7.747 25.515 1.00 81.44 243 ALA A CA 1
ATOM 1727 C C . ALA A 1 243 ? -16.515 8.552 26.273 1.00 81.44 243 ALA A C 1
ATOM 1729 O O . ALA A 1 243 ? -15.690 9.213 25.644 1.00 81.44 243 ALA A O 1
ATOM 1730 N N . GLN A 1 244 ? -16.517 8.530 27.609 1.00 85.19 244 GLN A N 1
ATOM 1731 C CA . GLN A 1 244 ? -15.740 9.422 28.476 1.00 85.19 244 GLN A CA 1
ATOM 1732 C C . GLN A 1 244 ? -14.670 8.694 29.297 1.00 85.19 244 GLN A C 1
ATOM 1734 O O . GLN A 1 244 ? -14.335 9.117 30.407 1.00 85.19 244 GLN A O 1
ATOM 1739 N N . PHE A 1 245 ? -14.088 7.622 28.755 1.00 90.62 245 PHE A N 1
ATOM 1740 C CA . PHE A 1 245 ? -12.938 6.984 29.390 1.00 90.62 245 PHE A CA 1
ATOM 1741 C C . PHE A 1 245 ? -11.822 8.006 29.649 1.00 90.62 245 PHE A C 1
ATOM 1743 O O . PHE A 1 245 ? -11.398 8.742 28.758 1.00 90.62 245 PHE A O 1
ATOM 1750 N N . ALA A 1 246 ? -11.328 8.028 30.882 1.00 89.88 246 ALA A N 1
ATOM 1751 C CA . ALA A 1 246 ? -10.256 8.905 31.316 1.00 89.88 246 ALA A CA 1
ATOM 1752 C C . ALA A 1 246 ? -8.913 8.173 31.251 1.00 89.88 246 ALA A C 1
ATOM 1754 O O . ALA A 1 246 ? -8.785 7.041 31.722 1.00 89.88 246 ALA A O 1
ATOM 1755 N N . LEU A 1 247 ? -7.894 8.837 30.710 1.00 91.31 247 LEU A N 1
ATOM 1756 C CA . LEU A 1 247 ? -6.525 8.330 30.732 1.00 91.31 247 LEU A CA 1
ATOM 1757 C C . LEU A 1 247 ? -6.009 8.302 32.174 1.00 91.31 247 LEU A C 1
ATOM 1759 O O . LEU A 1 247 ? -6.184 9.271 32.913 1.00 91.31 247 LEU A O 1
ATOM 1763 N N . VAL A 1 248 ? -5.336 7.221 32.562 1.00 90.06 248 VAL A N 1
ATOM 1764 C CA . VAL A 1 248 ? -4.547 7.153 33.797 1.00 90.06 248 VAL A CA 1
ATOM 1765 C C . VAL A 1 248 ? -3.125 7.629 33.471 1.00 90.06 248 VAL A C 1
ATOM 1767 O O . VAL A 1 248 ? -2.355 6.873 32.877 1.00 90.06 248 VAL A O 1
ATOM 1770 N N . PRO A 1 249 ? -2.739 8.872 33.820 1.00 83.44 249 PRO A N 1
ATOM 1771 C CA . PRO A 1 249 ? -1.458 9.420 33.385 1.00 83.44 249 PRO A CA 1
ATOM 1772 C C . PRO A 1 249 ? -0.299 8.657 34.027 1.00 83.44 249 PRO A C 1
ATOM 1774 O O . PRO A 1 249 ? -0.302 8.475 35.243 1.00 83.44 249 PRO A O 1
ATOM 1777 N N . GLY A 1 250 ? 0.680 8.236 33.224 1.00 79.75 250 GLY A N 1
ATOM 1778 C CA . GLY A 1 250 ? 1.873 7.517 33.691 1.00 79.75 250 GLY A CA 1
ATOM 1779 C C . GLY A 1 250 ? 1.707 6.002 33.866 1.00 79.75 250 GLY A C 1
ATOM 1780 O O . GLY A 1 250 ? 2.705 5.306 34.044 1.00 79.75 250 GLY A O 1
ATOM 1781 N N . ALA A 1 251 ? 0.489 5.465 33.755 1.00 87.94 251 ALA A N 1
ATOM 1782 C CA . ALA A 1 251 ? 0.253 4.026 33.791 1.00 87.94 251 ALA A CA 1
ATOM 1783 C C . ALA A 1 251 ? 0.498 3.415 32.401 1.00 87.94 251 ALA A C 1
ATOM 1785 O O . ALA A 1 251 ? -0.404 3.375 31.561 1.00 87.94 251 ALA A O 1
ATOM 1786 N N . LEU A 1 252 ? 1.733 2.961 32.167 1.00 90.00 252 LEU A N 1
ATOM 1787 C CA . LEU A 1 252 ? 2.154 2.276 30.943 1.00 90.00 252 LEU A CA 1
ATOM 1788 C C . LEU A 1 252 ? 2.498 0.816 31.232 1.00 90.00 252 LEU A C 1
ATOM 1790 O O . LEU A 1 252 ? 3.337 0.532 32.087 1.00 90.00 252 LEU A O 1
ATOM 1794 N N . LEU A 1 253 ? 1.862 -0.095 30.503 1.00 90.38 253 LEU A N 1
ATOM 1795 C CA . LEU A 1 253 ? 2.114 -1.529 30.583 1.00 90.38 253 LEU A CA 1
ATOM 1796 C C . LEU A 1 253 ? 2.801 -1.994 29.302 1.00 90.38 253 LEU A C 1
ATOM 1798 O O . LEU A 1 253 ? 2.254 -1.830 28.215 1.00 90.38 253 LEU A O 1
ATOM 1802 N N . VAL A 1 254 ? 3.964 -2.619 29.426 1.00 90.81 254 VAL A N 1
ATOM 1803 C CA . VAL A 1 254 ? 4.665 -3.246 28.303 1.00 90.81 254 VAL A CA 1
ATOM 1804 C C . VAL A 1 254 ? 4.293 -4.722 28.251 1.00 90.81 254 VAL A C 1
ATOM 1806 O O . VAL A 1 254 ? 4.461 -5.444 29.232 1.00 90.81 254 VAL A O 1
ATOM 1809 N N . VAL A 1 255 ? 3.800 -5.196 27.112 1.00 90.00 255 VAL A N 1
ATOM 1810 C CA . VAL A 1 255 ? 3.573 -6.623 26.873 1.00 90.00 255 VAL A CA 1
ATOM 1811 C C . VAL A 1 255 ? 4.705 -7.133 25.996 1.00 90.00 255 VAL A C 1
ATOM 1813 O O . VAL A 1 255 ? 4.861 -6.698 24.860 1.00 90.00 255 VAL A O 1
ATOM 1816 N N . ALA A 1 256 ? 5.526 -8.029 26.535 1.00 87.56 256 ALA A N 1
ATOM 1817 C CA . ALA A 1 256 ? 6.694 -8.560 25.841 1.00 87.56 256 ALA A CA 1
ATOM 1818 C C . ALA A 1 256 ? 6.930 -10.029 26.223 1.00 87.56 256 ALA A C 1
ATOM 1820 O O . ALA A 1 256 ? 6.620 -10.432 27.352 1.00 87.56 256 ALA A O 1
ATOM 1821 N N . PRO A 1 257 ? 7.459 -10.860 25.305 1.00 79.50 257 PRO A N 1
ATOM 1822 C CA . PRO A 1 257 ? 7.841 -12.226 25.634 1.00 79.50 257 PRO A CA 1
ATOM 1823 C C . PRO A 1 257 ? 8.855 -12.235 26.783 1.00 79.50 257 PRO A C 1
ATOM 1825 O O . PRO A 1 257 ? 9.621 -11.287 26.969 1.00 79.50 257 PRO A O 1
ATOM 1828 N N . ALA A 1 258 ? 8.853 -13.313 27.570 1.00 67.50 258 ALA A N 1
ATOM 1829 C CA . ALA A 1 258 ? 9.847 -13.485 28.619 1.00 67.50 258 ALA A CA 1
ATOM 1830 C C . ALA A 1 258 ? 11.243 -13.403 27.991 1.00 67.50 258 ALA A C 1
ATOM 1832 O O . ALA A 1 258 ? 11.553 -14.177 27.085 1.00 67.50 258 ALA A O 1
ATOM 1833 N N . LEU A 1 259 ? 12.074 -12.475 28.471 1.00 57.00 259 LEU A N 1
ATOM 1834 C CA . LEU A 1 259 ? 13.494 -12.492 28.149 1.00 57.00 259 LEU A CA 1
ATOM 1835 C C . LEU A 1 259 ? 14.021 -13.866 28.568 1.00 57.00 259 LEU A C 1
ATOM 1837 O O . LEU A 1 259 ? 13.886 -14.253 29.733 1.00 57.00 259 LEU A O 1
ATOM 1841 N N . ALA A 1 260 ? 14.570 -14.618 27.614 1.00 48.69 260 ALA A N 1
ATOM 1842 C CA . ALA A 1 260 ? 15.314 -15.823 27.939 1.00 48.69 260 ALA A CA 1
ATOM 1843 C C . ALA A 1 260 ? 16.373 -15.453 28.996 1.00 48.69 260 ALA A C 1
ATOM 1845 O O . ALA A 1 260 ? 16.940 -14.356 28.913 1.00 48.69 260 ALA A O 1
ATOM 1846 N N . PRO A 1 261 ? 16.629 -16.303 30.009 1.00 43.88 261 PRO A N 1
ATOM 1847 C CA . PRO A 1 261 ? 17.729 -16.055 30.930 1.00 43.88 261 PRO A CA 1
ATOM 1848 C C . PRO A 1 261 ? 18.983 -15.806 30.097 1.00 43.88 261 PRO A C 1
ATOM 1850 O O . PRO A 1 261 ? 19.262 -16.577 29.179 1.00 43.88 261 PRO A O 1
ATOM 1853 N N . ALA A 1 262 ? 19.683 -14.703 30.377 1.00 39.94 262 ALA A N 1
ATOM 1854 C CA . ALA A 1 262 ? 20.900 -14.349 29.669 1.00 39.94 262 ALA A CA 1
ATOM 1855 C C . ALA A 1 262 ? 21.869 -15.530 29.768 1.00 39.94 262 ALA A C 1
ATOM 1857 O O . ALA A 1 262 ? 22.475 -15.774 30.812 1.00 39.94 262 ALA A O 1
ATOM 1858 N N . THR A 1 263 ? 21.980 -16.299 28.689 1.00 42.38 263 THR A N 1
ATOM 1859 C CA . THR A 1 263 ? 23.062 -17.255 28.522 1.00 42.38 263 THR A CA 1
ATOM 1860 C C . THR A 1 263 ? 24.356 -16.446 28.596 1.00 42.38 263 THR A C 1
ATOM 1862 O O . THR A 1 263 ? 24.475 -15.467 27.849 1.00 42.38 263 THR A O 1
ATOM 1865 N N . PRO A 1 264 ? 25.306 -16.780 29.492 1.00 38.28 264 PRO A N 1
ATOM 1866 C CA . PRO A 1 264 ? 26.619 -16.143 29.471 1.00 38.28 264 PRO A CA 1
ATOM 1867 C C . PRO A 1 264 ? 27.200 -16.266 2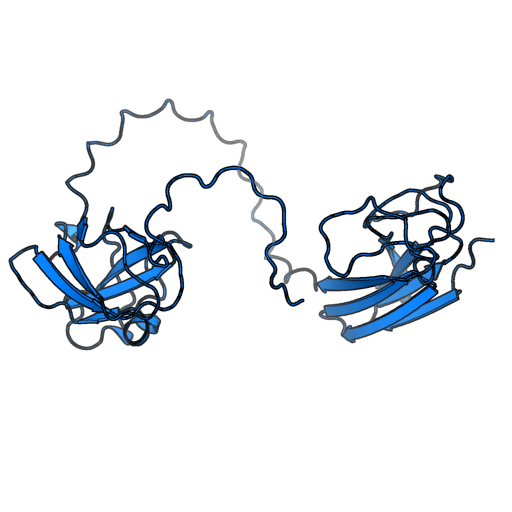8.055 1.00 38.28 264 PRO A C 1
ATOM 1869 O O . PRO A 1 264 ? 26.891 -17.249 27.374 1.00 38.28 264 PRO A O 1
ATOM 1872 N N . PRO A 1 265 ? 27.986 -15.282 27.581 1.00 35.75 265 PRO A N 1
ATOM 1873 C CA . PRO A 1 265 ? 28.436 -15.252 26.198 1.00 35.75 265 PRO A CA 1
ATOM 1874 C C . PRO A 1 265 ? 29.181 -16.548 25.877 1.00 35.75 265 PRO A C 1
ATOM 1876 O O . PRO A 1 265 ? 30.271 -16.801 26.390 1.00 35.75 265 PRO A O 1
ATOM 1879 N N . ALA A 1 266 ? 28.563 -17.382 25.041 1.00 40.47 266 ALA A N 1
ATOM 1880 C CA . ALA A 1 266 ? 29.250 -18.485 24.404 1.00 40.47 266 ALA A CA 1
ATOM 1881 C C . ALA A 1 266 ? 30.323 -17.882 23.490 1.00 40.47 266 ALA A C 1
ATOM 1883 O O . ALA A 1 266 ? 30.063 -16.924 22.759 1.00 40.47 266 ALA A O 1
ATOM 1884 N N . SER A 1 267 ? 31.540 -18.422 23.569 1.00 38.59 267 SER A N 1
ATOM 1885 C CA . SER A 1 267 ? 32.632 -18.121 22.642 1.00 38.59 267 SER A CA 1
ATOM 1886 C C . SER A 1 267 ? 32.138 -18.151 21.188 1.00 38.59 267 SER A C 1
ATOM 1888 O O . SER A 1 267 ? 31.235 -18.934 20.885 1.00 38.59 267 SER A O 1
ATOM 1890 N N . PRO A 1 268 ? 32.703 -17.330 20.282 1.00 34.47 268 PRO A N 1
ATOM 1891 C CA . PRO A 1 268 ? 32.173 -17.179 18.935 1.00 34.47 268 PRO A CA 1
ATOM 1892 C C . PRO A 1 268 ? 32.370 -18.483 18.159 1.00 34.47 268 PRO A C 1
ATOM 1894 O O . PRO A 1 268 ? 33.442 -18.756 17.625 1.00 34.47 268 PRO A O 1
ATOM 1897 N N . ALA A 1 269 ? 31.323 -19.302 18.121 1.00 34.47 269 ALA A N 1
ATOM 1898 C CA . ALA A 1 269 ? 31.203 -20.433 17.226 1.00 34.47 269 ALA A CA 1
ATOM 1899 C C . ALA A 1 269 ? 30.310 -20.003 16.064 1.00 34.47 269 ALA A C 1
ATOM 1901 O O . ALA A 1 269 ? 29.161 -19.598 16.227 1.00 34.47 269 ALA A O 1
ATOM 1902 N N . SER A 1 270 ? 30.912 -20.049 14.885 1.00 42.41 270 SER A N 1
ATOM 1903 C CA . SER A 1 270 ? 30.313 -19.826 13.581 1.00 42.41 270 SER A CA 1
ATOM 1904 C C . SER A 1 270 ? 29.050 -20.659 13.369 1.00 42.41 270 SER A C 1
ATOM 1906 O O . SER A 1 270 ? 29.088 -21.874 13.555 1.00 42.41 270 SER A O 1
ATOM 1908 N N . GLY A 1 271 ? 27.996 -20.038 12.838 1.00 32.19 271 GLY A N 1
ATOM 1909 C CA . GLY A 1 271 ? 26.971 -20.766 12.090 1.00 32.19 271 GLY A CA 1
ATOM 1910 C C . GLY A 1 271 ? 25.533 -20.494 12.511 1.00 32.19 271 GLY A C 1
ATOM 1911 O O . GLY A 1 271 ? 25.040 -21.079 13.462 1.00 32.19 271 GLY A O 1
ATOM 1912 N N . ARG A 1 272 ? 24.884 -19.664 11.684 1.00 36.94 272 ARG A N 1
ATOM 1913 C CA . ARG A 1 272 ? 23.499 -19.753 11.189 1.00 36.94 272 ARG A CA 1
ATOM 1914 C C . ARG A 1 272 ? 22.379 -20.016 12.206 1.00 36.94 272 ARG A C 1
ATOM 1916 O O . ARG A 1 272 ? 22.158 -21.145 12.629 1.00 36.94 272 ARG A O 1
ATOM 1923 N N . ALA A 1 273 ? 21.549 -18.991 12.397 1.00 26.98 273 ALA A N 1
ATOM 1924 C CA . ALA A 1 273 ? 20.138 -19.157 12.714 1.00 26.98 273 ALA A CA 1
ATOM 1925 C C . ALA A 1 273 ? 19.293 -18.734 11.501 1.00 26.98 273 ALA A C 1
ATOM 1927 O O . ALA A 1 273 ? 19.509 -17.670 10.920 1.00 26.98 273 ALA A O 1
ATOM 1928 N N . ALA A 1 274 ? 18.362 -19.613 11.140 1.00 26.80 274 ALA A N 1
ATOM 1929 C CA . ALA A 1 274 ? 17.106 -19.296 10.473 1.00 26.80 274 ALA A CA 1
ATOM 1930 C C . ALA A 1 274 ? 16.288 -18.338 11.395 1.00 26.80 274 ALA A C 1
ATOM 1932 O O . ALA A 1 274 ? 16.580 -18.268 12.588 1.00 26.80 274 ALA A O 1
ATOM 1933 N N . ASP A 1 275 ? 15.270 -17.570 11.000 1.00 27.34 275 ASP A N 1
ATOM 1934 C CA . ASP A 1 275 ? 14.159 -17.881 10.097 1.00 27.34 275 ASP A CA 1
ATOM 1935 C C . ASP A 1 275 ? 13.130 -16.693 10.156 1.00 27.34 275 ASP A C 1
ATOM 1937 O O . ASP A 1 275 ? 13.045 -16.067 11.217 1.00 27.34 275 ASP A O 1
ATOM 1941 N N . TRP A 1 276 ? 12.321 -16.463 9.087 1.00 25.31 276 TRP A N 1
ATOM 1942 C CA . TRP A 1 276 ? 10.936 -15.861 9.048 1.00 25.31 276 TRP A CA 1
ATOM 1943 C C . TRP A 1 276 ? 10.680 -14.320 9.229 1.00 25.31 276 TRP A C 1
ATOM 1945 O O . TRP A 1 276 ? 11.310 -13.719 10.089 1.00 25.31 276 TRP A O 1
ATOM 1955 N N . TRP A 1 277 ? 9.727 -13.557 8.617 1.00 26.44 277 TRP A N 1
ATOM 1956 C CA . TRP A 1 277 ? 8.745 -13.557 7.479 1.00 26.44 277 TRP A CA 1
ATOM 1957 C C . TRP A 1 277 ? 8.300 -12.081 7.202 1.00 26.44 277 TRP A C 1
ATOM 1959 O O . TRP A 1 277 ? 8.193 -11.329 8.169 1.00 26.44 277 TRP A O 1
ATOM 1969 N N . ILE A 1 278 ? 7.885 -11.703 5.973 1.00 24.66 278 ILE A N 1
ATOM 1970 C CA . ILE A 1 278 ? 6.920 -10.598 5.693 1.00 24.66 278 ILE A CA 1
ATOM 1971 C C . ILE A 1 278 ? 5.997 -11.004 4.521 1.00 24.66 278 ILE A C 1
ATOM 1973 O O . ILE A 1 278 ? 6.479 -11.527 3.519 1.00 24.66 278 ILE A O 1
ATOM 1977 N N . TYR A 1 279 ? 4.683 -10.780 4.667 1.00 27.56 279 TYR A N 1
ATOM 1978 C CA . TYR A 1 279 ? 3.678 -10.824 3.593 1.00 27.56 279 TYR A CA 1
ATOM 1979 C C . TYR A 1 279 ? 3.357 -9.399 3.125 1.00 27.56 279 TYR A C 1
ATOM 1981 O O . TYR A 1 279 ? 3.113 -8.554 3.984 1.00 27.56 279 TYR A O 1
ATOM 1989 N N . ALA A 1 280 ? 3.265 -9.258 1.796 1.00 36.62 280 ALA A N 1
ATOM 1990 C CA . ALA A 1 280 ? 2.642 -8.194 0.994 1.00 36.62 280 ALA A CA 1
ATOM 1991 C C . ALA A 1 280 ? 3.123 -6.753 1.229 1.00 36.62 280 ALA A C 1
ATOM 1993 O O . ALA A 1 280 ? 2.710 -6.126 2.228 1.00 36.62 280 ALA A O 1
#

pLDDT: mean 76.99, std 18.9, range [24.66, 96.88]

Secondary structure (DSSP, 8-state):
---EEEEEEEETTEEEEEETT------EEESS------STT-BEEEEEEE-TTS-EEEEEEEE-TT--TT--EEEEEEEEEETTEEEEEEEETT-----SSSS-TT---STT--EEEEEEEEPPPS--S-PPPPPPPPP-----PSPPPPPP---EEESSEE-TTSEEEEEEE--TTTTT--EEEEEES-SSS-TTHHHHHHHHEEEPEESSSSEEEEEEE--S-SEEEEEEE--SS-GGG-S-PEEEEEEEEEE-PPPPP-------------------

Foldseek 3Di:
DQQWQLEWEDAAQKIKIKRQQDAAPDAAKDQDDDPDGDQGRLIKMWIWGQDPVRDTHTRMIGGHNLSHRNQRKQNYWYWDDHPQKTKIKIKRQQQQDPDPDDDDSDDRPRGRPIDIDMDIPHRPDPPDPPPDPDDPPDDDPPDPDDPDDPDDDFKEKPPQEAEAQDWDKIKIFADPVQFQFQKKFWDAPPDPDCAPRLVRCVPGMATWDDPDRGITIDTGHHHDQGKTWMWTDNDNPRSNPDRDTDTRPPYIHGHDHPDDPPDDDDDDDDDDDDDDDDDD

InterPro domains:
  IPR028994 Integrin alpha, N-terminal [G3DSA:2.130.10.130] (1-131)